Protein AF-A0A1R3L1E0-F1 (afdb_monomer)

Foldseek 3Di:
DDDPPPPPDDPLVLLVVFPEDPVLSCCVRVPVPNLVCLQLVNVVVVVWAPGQAQLQQRPDGGGPCCLCPVRPRNVVVQVVVPQDDCPPVNVPDDPNVVLSCQRPPAAADPVRHGRSHVVSVSVVVSSVVRSVSTDTPPADPVRDDDADDAVDKDKDKDKDADPVGDIDMDIDIQHSVRD

Structure (mmCIF, N/CA/C/O backbone):
data_AF-A0A1R3L1E0-F1
#
_entry.id   AF-A0A1R3L1E0-F1
#
loop_
_atom_site.group_PDB
_atom_site.id
_atom_site.type_symbol
_atom_site.label_atom_id
_atom_site.label_alt_id
_atom_site.label_comp_id
_atom_site.label_asym_id
_atom_site.label_entity_id
_atom_site.label_seq_id
_atom_site.pdbx_PDB_ins_code
_atom_site.Cartn_x
_atom_site.Cartn_y
_atom_site.Cartn_z
_atom_site.occupancy
_atom_site.B_iso_or_equiv
_atom_site.auth_seq_id
_atom_site.auth_comp_id
_atom_site.auth_asym_id
_atom_site.auth_atom_id
_atom_site.pdbx_PDB_model_num
ATOM 1 N N . MET A 1 1 ? 26.750 -19.411 25.996 1.00 31.67 1 MET A N 1
ATOM 2 C CA . MET A 1 1 ? 26.753 -18.048 25.423 1.00 31.67 1 MET A CA 1
ATOM 3 C C . MET A 1 1 ? 25.938 -18.097 24.141 1.00 31.67 1 MET A C 1
ATOM 5 O O . MET A 1 1 ? 26.441 -18.574 23.137 1.00 31.67 1 MET A O 1
ATOM 9 N N . ASN A 1 2 ? 24.660 -17.717 24.205 1.00 28.75 2 ASN A N 1
ATOM 10 C CA . ASN A 1 2 ? 23.765 -17.733 23.046 1.00 28.75 2 ASN A CA 1
ATOM 11 C C . ASN A 1 2 ? 23.932 -16.411 22.291 1.00 28.75 2 ASN A C 1
ATOM 13 O O . ASN A 1 2 ? 23.577 -15.352 22.811 1.00 28.75 2 ASN A O 1
ATOM 17 N N . SER A 1 3 ? 24.513 -16.468 21.094 1.00 34.22 3 SER A N 1
ATOM 18 C CA . SER A 1 3 ? 24.556 -15.342 20.169 1.00 34.22 3 SER A CA 1
ATOM 19 C C . SER A 1 3 ? 23.132 -15.015 19.727 1.00 34.22 3 SER A C 1
ATOM 21 O O . SER A 1 3 ? 22.396 -15.853 19.208 1.00 34.22 3 SER A O 1
ATOM 23 N N . LYS A 1 4 ? 22.731 -13.770 19.983 1.00 38.75 4 LYS A N 1
ATOM 24 C CA . LYS A 1 4 ? 21.516 -13.168 19.445 1.00 38.75 4 LYS A CA 1
ATOM 25 C C . LYS A 1 4 ? 21.569 -13.313 17.922 1.00 38.75 4 LYS A C 1
ATOM 27 O O . LYS A 1 4 ? 22.450 -12.728 17.298 1.00 38.75 4 LYS A O 1
ATOM 32 N N . LEU A 1 5 ? 20.646 -14.081 17.339 1.00 36.56 5 LEU A N 1
ATOM 33 C CA . LEU A 1 5 ? 20.307 -13.953 15.925 1.00 36.56 5 LEU A CA 1
ATOM 34 C C . LEU A 1 5 ? 19.912 -12.490 15.702 1.00 36.56 5 LEU A C 1
ATOM 36 O O . LEU A 1 5 ? 18.841 -12.053 16.124 1.00 36.56 5 LEU A O 1
ATOM 40 N N . GLY A 1 6 ? 20.833 -11.720 15.125 1.00 34.22 6 GLY A N 1
ATOM 41 C CA . GLY A 1 6 ? 20.561 -10.386 14.627 1.00 34.22 6 GLY A CA 1
ATOM 42 C C . GLY A 1 6 ? 19.499 -10.518 13.552 1.00 34.22 6 GLY A C 1
ATOM 43 O O . GLY A 1 6 ? 19.750 -11.062 12.482 1.00 34.22 6 GLY A O 1
ATOM 44 N N . ASN A 1 7 ? 18.290 -10.076 13.870 1.00 42.69 7 ASN A N 1
ATOM 45 C CA . ASN A 1 7 ? 17.223 -9.913 12.902 1.00 42.69 7 ASN A CA 1
ATOM 46 C C . ASN A 1 7 ? 17.584 -8.684 12.051 1.00 42.69 7 ASN A C 1
ATOM 48 O O . ASN A 1 7 ? 17.094 -7.582 12.295 1.00 42.69 7 ASN A O 1
ATOM 52 N N . GLU A 1 8 ? 18.545 -8.838 11.137 1.00 52.00 8 GLU A N 1
ATOM 53 C CA . GLU A 1 8 ? 18.873 -7.805 10.161 1.00 52.00 8 GLU A CA 1
ATOM 54 C C . GLU A 1 8 ? 17.674 -7.681 9.222 1.00 52.00 8 GLU A C 1
ATOM 56 O O . GLU A 1 8 ? 17.423 -8.535 8.373 1.00 52.00 8 GLU A O 1
ATOM 61 N N . GLY A 1 9 ? 16.864 -6.646 9.448 1.00 58.25 9 GLY A N 1
ATOM 62 C CA . GLY A 1 9 ? 15.729 -6.332 8.591 1.00 58.25 9 GLY A CA 1
ATOM 63 C C . GLY A 1 9 ? 16.158 -6.142 7.129 1.00 58.25 9 GLY A C 1
ATOM 64 O O . GLY A 1 9 ? 17.341 -5.949 6.838 1.00 58.25 9 GLY A O 1
ATOM 65 N N . PRO A 1 10 ? 15.204 -6.177 6.182 1.00 64.81 10 PRO A N 1
ATOM 66 C CA . PRO A 1 10 ? 15.517 -6.053 4.763 1.00 64.81 10 PRO A CA 1
ATOM 67 C C . PRO A 1 10 ? 16.325 -4.776 4.484 1.00 64.81 10 PRO A C 1
ATOM 69 O O . PRO A 1 10 ? 15.978 -3.697 4.961 1.00 64.81 10 PRO A O 1
ATOM 72 N N . ASN A 1 11 ? 17.401 -4.878 3.696 1.00 74.06 11 ASN A N 1
ATOM 73 C CA . ASN A 1 11 ? 18.184 -3.711 3.290 1.00 74.06 11 ASN A CA 1
ATOM 74 C C . ASN A 1 11 ? 17.344 -2.836 2.344 1.00 74.06 11 ASN A C 1
ATOM 76 O O . ASN A 1 11 ? 17.078 -3.217 1.206 1.00 74.06 11 ASN A O 1
ATOM 80 N N . LEU A 1 12 ? 16.929 -1.659 2.818 1.00 76.56 12 LEU A N 1
ATOM 81 C CA . LEU A 1 12 ? 16.080 -0.718 2.075 1.00 76.56 12 LEU A CA 1
ATOM 82 C C . LEU A 1 12 ? 16.862 0.458 1.457 1.00 76.56 12 LEU A C 1
ATOM 84 O O . LEU A 1 12 ? 16.267 1.347 0.848 1.00 76.56 12 LEU A O 1
ATOM 88 N N . VAL A 1 13 ? 18.198 0.482 1.568 1.00 81.56 13 VAL A N 1
ATOM 89 C CA . VAL A 1 13 ? 19.046 1.59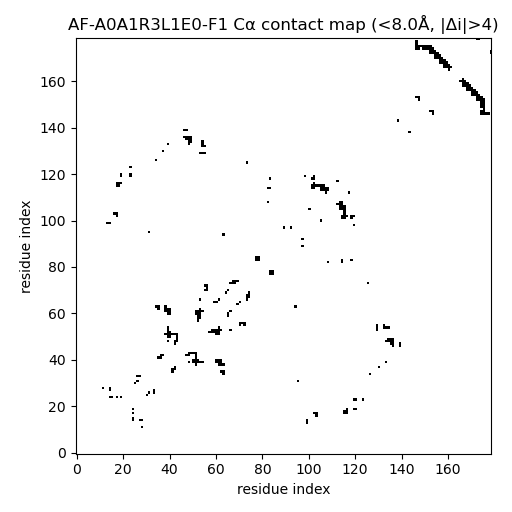5 1.082 1.00 81.56 13 VAL A CA 1
ATOM 90 C C . VAL A 1 13 ? 18.873 1.814 -0.425 1.00 81.56 13 VAL A C 1
ATOM 92 O O . VAL A 1 13 ? 18.911 2.944 -0.913 1.00 81.56 13 VAL A O 1
ATOM 95 N N . TRP A 1 14 ? 18.618 0.743 -1.175 1.00 80.69 14 TRP A N 1
ATOM 96 C CA . TRP A 1 14 ? 18.432 0.792 -2.623 1.00 80.69 14 TRP A CA 1
ATOM 97 C C . TRP A 1 14 ? 17.219 1.624 -3.068 1.00 80.69 14 TRP A C 1
ATOM 99 O O . TRP A 1 14 ? 17.235 2.151 -4.181 1.00 80.69 14 TRP A O 1
ATOM 109 N N . ILE A 1 15 ? 16.205 1.810 -2.215 1.00 80.38 15 ILE A N 1
ATOM 110 C CA . ILE A 1 15 ? 15.004 2.602 -2.531 1.00 80.38 15 ILE A CA 1
ATOM 111 C C . ILE A 1 15 ? 15.381 4.046 -2.863 1.00 80.38 15 ILE A C 1
ATOM 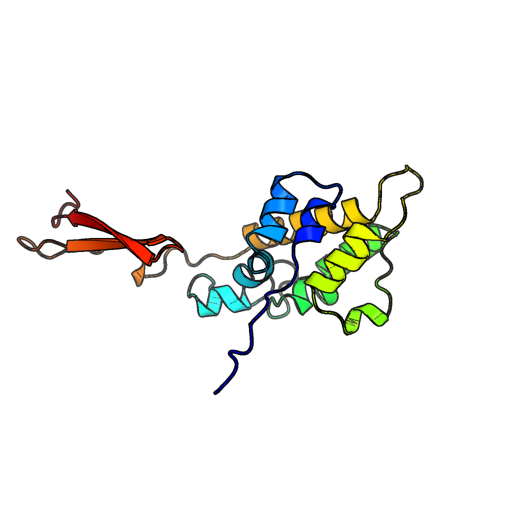113 O O . ILE A 1 15 ? 14.818 4.664 -3.768 1.00 80.38 15 ILE A O 1
ATOM 117 N N . TRP A 1 16 ? 16.397 4.574 -2.184 1.00 82.62 16 TRP A N 1
ATOM 118 C CA . TRP A 1 16 ? 16.899 5.929 -2.398 1.00 82.62 16 TRP A CA 1
ATOM 119 C C . TRP A 1 16 ? 17.575 6.117 -3.759 1.00 82.62 16 TRP A C 1
ATOM 121 O O . TRP A 1 16 ? 17.703 7.245 -4.231 1.00 82.62 16 TRP A O 1
ATOM 131 N N . ARG A 1 17 ? 17.942 5.018 -4.430 1.00 82.88 17 ARG A N 1
ATOM 132 C CA . ARG A 1 17 ? 18.517 5.018 -5.782 1.00 82.88 17 ARG A CA 1
ATOM 133 C C . ARG A 1 17 ? 17.445 5.036 -6.878 1.00 82.88 17 ARG A C 1
ATOM 135 O O . ARG A 1 17 ? 17.779 5.271 -8.038 1.00 82.88 17 ARG A O 1
ATOM 142 N N . LEU A 1 18 ? 16.168 4.821 -6.541 1.00 78.69 18 LEU A N 1
ATOM 143 C CA . LEU A 1 18 ? 15.068 4.850 -7.508 1.00 78.69 18 LEU A CA 1
ATOM 144 C C . LEU A 1 18 ? 14.877 6.253 -8.086 1.00 78.69 18 LEU A C 1
ATOM 146 O O . LEU A 1 18 ? 14.803 7.240 -7.351 1.00 78.69 18 LEU A O 1
ATOM 150 N N . ARG A 1 19 ? 14.711 6.356 -9.407 1.00 79.12 19 ARG A N 1
ATOM 151 C CA . ARG A 1 19 ? 14.425 7.617 -10.117 1.00 79.12 19 ARG A CA 1
ATOM 152 C C . ARG A 1 19 ? 12.943 8.015 -10.013 1.00 79.12 19 ARG A C 1
ATOM 154 O O . ARG A 1 19 ? 12.263 8.172 -11.016 1.00 79.12 19 ARG A O 1
ATOM 161 N N . CYS A 1 20 ? 12.419 8.159 -8.801 1.00 79.38 20 CYS A N 1
ATOM 162 C CA . CYS A 1 20 ? 11.026 8.534 -8.554 1.00 79.38 20 CYS A CA 1
ATOM 163 C C . CYS A 1 20 ? 10.918 9.713 -7.567 1.00 79.38 20 CYS A C 1
ATOM 165 O O . CYS A 1 20 ? 11.889 10.021 -6.867 1.00 79.38 20 CYS A O 1
ATOM 167 N N . PRO A 1 21 ? 9.757 10.394 -7.497 1.00 83.44 21 PRO A N 1
ATOM 168 C CA . PRO A 1 21 ? 9.544 11.484 -6.552 1.00 83.44 21 PRO A CA 1
ATOM 169 C C . PRO A 1 21 ? 9.785 11.056 -5.100 1.00 83.44 21 PRO A C 1
ATOM 171 O O . PRO A 1 21 ? 9.464 9.933 -4.708 1.00 83.44 21 PRO A O 1
ATOM 174 N N . MET A 1 22 ? 10.255 11.993 -4.274 1.00 80.56 22 MET A N 1
ATOM 175 C CA . MET A 1 22 ? 10.572 11.760 -2.859 1.00 80.56 22 MET A CA 1
ATOM 176 C C . MET A 1 22 ? 9.442 11.090 -2.069 1.00 80.56 22 MET A C 1
ATOM 178 O O . MET A 1 22 ? 9.697 10.160 -1.311 1.00 80.56 22 MET A O 1
ATOM 182 N N . ARG A 1 23 ? 8.186 11.483 -2.312 1.00 75.31 23 ARG A N 1
ATOM 183 C CA . ARG A 1 23 ? 7.000 10.865 -1.694 1.00 75.31 23 ARG A CA 1
ATOM 184 C C . ARG A 1 23 ? 6.896 9.355 -1.939 1.00 75.31 23 ARG A C 1
ATOM 186 O O . ARG A 1 23 ? 6.432 8.631 -1.069 1.00 75.31 23 ARG A O 1
ATOM 193 N N . VAL A 1 24 ? 7.333 8.878 -3.106 1.00 76.50 24 VAL A N 1
ATOM 194 C CA . VAL A 1 24 ? 7.272 7.455 -3.456 1.00 76.50 24 VAL A CA 1
ATOM 195 C C . VAL A 1 24 ? 8.396 6.690 -2.765 1.00 76.50 24 VAL A C 1
ATOM 197 O O . VAL A 1 24 ? 8.155 5.618 -2.222 1.00 76.50 24 VAL A O 1
ATOM 200 N N . ARG A 1 25 ? 9.599 7.278 -2.694 1.00 78.44 25 ARG A N 1
ATOM 201 C CA . ARG A 1 25 ? 10.716 6.726 -1.912 1.00 78.44 25 ARG A CA 1
ATOM 202 C C . ARG A 1 25 ? 10.355 6.608 -0.434 1.00 78.44 25 ARG A C 1
ATOM 204 O O . ARG A 1 25 ? 10.559 5.554 0.142 1.00 78.44 25 ARG A O 1
ATOM 211 N N . PHE A 1 26 ? 9.762 7.645 0.160 1.00 72.75 26 PHE A N 1
ATOM 212 C CA . PHE A 1 26 ? 9.316 7.610 1.556 1.00 72.75 26 PHE A CA 1
ATOM 213 C C . PHE A 1 26 ? 8.303 6.497 1.821 1.00 72.75 26 PHE A C 1
ATOM 215 O O . PHE A 1 26 ? 8.465 5.765 2.789 1.00 72.75 26 PHE A O 1
ATOM 222 N N . ILE A 1 27 ? 7.314 6.334 0.940 1.00 68.06 27 ILE A N 1
ATOM 223 C CA . ILE A 1 27 ? 6.320 5.258 1.040 1.00 68.06 27 ILE A CA 1
ATOM 224 C C . ILE A 1 27 ? 6.972 3.875 0.941 1.00 68.06 27 ILE A C 1
ATOM 226 O O . ILE A 1 27 ? 6.584 2.964 1.653 1.00 68.06 27 ILE A O 1
ATOM 230 N N . LEU A 1 28 ? 7.967 3.691 0.077 1.00 71.12 28 LEU A N 1
ATOM 231 C CA . LEU A 1 28 ? 8.661 2.408 -0.013 1.00 71.12 28 LEU A CA 1
ATOM 232 C C . LEU A 1 28 ? 9.600 2.177 1.197 1.00 71.12 28 LEU A C 1
ATOM 234 O O . LEU A 1 28 ? 9.742 1.040 1.640 1.00 71.12 28 LEU A O 1
ATOM 238 N N . SER A 1 29 ? 10.234 3.237 1.725 1.00 66.31 29 SER A N 1
ATOM 239 C CA . SER A 1 29 ? 11.282 3.184 2.764 1.00 66.31 29 SER A CA 1
ATOM 240 C C . SER A 1 29 ? 10.767 3.129 4.202 1.00 66.31 29 SER A C 1
ATOM 242 O O . SER A 1 29 ? 11.219 2.289 4.972 1.00 66.31 29 SER A O 1
ATOM 244 N N . LEU A 1 30 ? 9.865 4.037 4.595 1.00 52.69 30 LEU A N 1
ATOM 245 C CA . LEU A 1 30 ? 9.287 4.053 5.951 1.00 52.69 30 LEU A CA 1
ATOM 246 C C . LEU A 1 30 ? 8.331 2.881 6.166 1.00 52.69 30 LEU A C 1
ATOM 248 O O . LEU A 1 30 ? 7.989 2.533 7.288 1.00 52.69 30 LEU A O 1
ATOM 252 N N . ASP A 1 31 ? 7.874 2.315 5.057 1.00 50.94 31 ASP A N 1
ATOM 253 C CA . ASP A 1 31 ? 6.594 1.661 4.995 1.00 50.94 31 ASP A CA 1
ATOM 254 C C . ASP A 1 31 ? 6.703 0.532 3.953 1.00 50.94 31 ASP A C 1
ATOM 256 O O . ASP A 1 31 ? 5.883 0.333 3.062 1.00 50.94 31 ASP A O 1
ATOM 260 N N . SER A 1 32 ? 7.742 -0.295 4.106 1.00 54.47 32 SER A N 1
ATOM 261 C CA . SER A 1 32 ? 7.772 -1.644 3.517 1.00 54.47 32 SER A CA 1
ATOM 262 C C . SER A 1 32 ? 6.551 -2.488 3.954 1.00 54.47 32 SER A C 1
ATOM 264 O O . SER A 1 32 ? 6.220 -3.496 3.324 1.00 54.47 32 SER A O 1
ATOM 266 N N . GLY A 1 33 ? 5.824 -2.015 4.978 1.00 52.38 33 GLY A N 1
ATOM 267 C CA . GLY A 1 33 ? 4.462 -2.386 5.347 1.00 52.38 33 GLY A CA 1
ATOM 268 C C . GLY A 1 33 ? 3.325 -1.651 4.610 1.00 52.38 33 GLY A C 1
ATOM 269 O O . GLY A 1 33 ? 2.248 -2.224 4.558 1.00 52.38 33 GLY A O 1
ATOM 270 N N . PHE A 1 34 ? 3.502 -0.488 3.971 1.00 49.12 34 PHE A N 1
ATOM 271 C CA . PHE A 1 34 ? 2.449 0.411 3.440 1.00 49.12 34 PHE A CA 1
ATOM 272 C C . PHE A 1 34 ? 1.465 -0.274 2.525 1.00 49.12 34 PHE A C 1
ATOM 274 O O . PHE A 1 34 ? 0.250 -0.110 2.653 1.00 49.12 34 PHE A O 1
ATOM 281 N N . ILE A 1 35 ? 1.997 -1.030 1.562 1.00 54.44 35 ILE A N 1
ATOM 282 C CA . ILE A 1 35 ? 1.133 -1.744 0.642 1.00 54.44 35 ILE A CA 1
ATOM 283 C C . ILE A 1 35 ? 0.364 -2.798 1.426 1.00 54.44 35 ILE A C 1
ATOM 285 O O . ILE A 1 35 ? -0.830 -2.953 1.219 1.00 54.44 35 ILE A O 1
ATOM 289 N N . GLN A 1 36 ? 1.024 -3.477 2.361 1.00 53.69 36 GLN A N 1
ATOM 290 C CA . GLN A 1 36 ? 0.411 -4.556 3.105 1.00 53.69 36 GLN A CA 1
ATOM 291 C C . GLN A 1 36 ? -0.596 -4.078 4.164 1.00 53.69 36 GLN A C 1
ATOM 293 O O . GLN A 1 36 ? -1.613 -4.730 4.362 1.00 53.69 36 GLN A O 1
ATOM 298 N N . GLU A 1 37 ? -0.336 -2.971 4.857 1.00 56.72 37 GLU A N 1
ATOM 299 C CA . GLU A 1 37 ? -1.161 -2.429 5.943 1.00 56.72 37 GLU A CA 1
ATOM 300 C C . GLU A 1 37 ? -2.462 -1.808 5.460 1.00 56.72 37 GLU A C 1
ATOM 302 O O . GLU A 1 37 ? -3.424 -1.702 6.223 1.00 56.72 37 GLU A O 1
ATOM 307 N N . LYS A 1 38 ? -2.492 -1.429 4.185 1.00 62.41 38 LYS A N 1
ATOM 308 C CA . LYS A 1 38 ? -3.676 -0.907 3.525 1.00 62.41 38 LYS A CA 1
ATOM 309 C C . LYS A 1 38 ? -4.456 -1.984 2.784 1.00 62.41 38 LYS A C 1
ATOM 311 O O . LYS A 1 38 ? -5.473 -1.639 2.221 1.00 62.41 38 LYS A O 1
ATOM 316 N N . LEU A 1 39 ? -4.059 -3.249 2.760 1.00 70.06 39 LEU A N 1
ATOM 317 C CA . LEU A 1 39 ? -4.884 -4.274 2.113 1.00 70.06 39 LEU A CA 1
ATOM 318 C C . LEU A 1 39 ? -6.191 -4.484 2.870 1.00 70.06 39 LEU A C 1
ATOM 320 O O . LEU A 1 39 ? -6.162 -4.553 4.101 1.00 70.06 39 LEU A O 1
ATOM 324 N N . ASN A 1 40 ? -7.302 -4.680 2.155 1.00 71.44 40 ASN A N 1
ATOM 325 C CA . ASN A 1 40 ? -8.579 -5.015 2.792 1.00 71.44 40 ASN A CA 1
ATOM 326 C C . ASN A 1 40 ? -8.466 -6.237 3.726 1.00 71.44 40 ASN A C 1
ATOM 328 O O . ASN A 1 40 ? -8.953 -6.206 4.854 1.00 71.44 40 ASN A O 1
ATOM 332 N N . THR A 1 41 ? -7.679 -7.252 3.355 1.00 67.56 41 THR A N 1
ATOM 333 C CA . THR A 1 41 ? -7.400 -8.414 4.225 1.00 67.56 41 THR A CA 1
ATOM 334 C C . THR A 1 41 ? -6.729 -8.069 5.560 1.00 67.56 41 THR A C 1
ATOM 336 O O . THR A 1 41 ? -6.942 -8.769 6.552 1.00 67.56 41 THR A O 1
ATOM 339 N N . LYS A 1 42 ? -5.922 -7.000 5.635 1.00 72.75 42 LYS A N 1
ATOM 340 C CA . LYS A 1 42 ? -5.310 -6.539 6.896 1.00 72.75 42 LYS A CA 1
ATOM 341 C C . LYS A 1 42 ? -6.172 -5.517 7.624 1.00 72.75 42 LYS A C 1
ATOM 343 O O . LYS A 1 42 ? -6.173 -5.499 8.851 1.00 72.75 42 LYS A O 1
ATOM 348 N N . THR A 1 43 ? -6.908 -4.678 6.906 1.00 70.81 43 THR A N 1
ATOM 349 C CA . THR A 1 43 ? -7.783 -3.675 7.519 1.00 70.81 43 THR A CA 1
ATOM 350 C C . THR A 1 43 ? -9.028 -4.302 8.137 1.00 70.81 43 THR A C 1
ATOM 352 O O . THR A 1 43 ? -9.453 -3.816 9.180 1.00 70.81 43 THR A O 1
ATOM 355 N N . VAL A 1 44 ? -9.551 -5.414 7.603 1.00 75.88 44 VAL A N 1
ATOM 356 C CA . VAL A 1 44 ? -10.587 -6.226 8.276 1.00 75.88 44 VAL A CA 1
ATOM 357 C C . VAL A 1 44 ? -10.087 -6.733 9.626 1.00 75.88 44 VAL A C 1
ATOM 359 O O . VAL A 1 44 ? -10.771 -6.574 10.631 1.00 75.88 44 VAL A O 1
ATOM 362 N N . ARG A 1 45 ? -8.851 -7.249 9.694 1.00 74.81 45 ARG A N 1
ATOM 363 C CA . ARG A 1 45 ? -8.244 -7.686 10.969 1.00 74.81 45 ARG A CA 1
ATOM 364 C C . ARG A 1 45 ? -8.097 -6.547 11.980 1.00 74.81 45 ARG A C 1
ATOM 366 O O . ARG A 1 45 ? -8.112 -6.797 13.176 1.00 74.81 45 ARG A O 1
ATOM 373 N N . LYS A 1 46 ? -7.944 -5.310 11.496 1.00 70.94 46 LYS A N 1
ATOM 374 C CA . LYS A 1 46 ? -7.881 -4.085 12.310 1.00 70.94 46 LYS A CA 1
ATOM 375 C C . LYS A 1 46 ? -9.266 -3.452 12.559 1.00 70.94 46 LYS A C 1
ATOM 377 O O . LYS A 1 46 ? -9.331 -2.398 13.181 1.00 70.94 46 LYS A O 1
ATOM 382 N N . GLY A 1 47 ? -10.356 -4.037 12.051 1.00 67.81 47 GLY A N 1
ATOM 383 C CA . GLY A 1 47 ? -11.719 -3.502 12.172 1.00 67.81 47 GLY A CA 1
ATOM 384 C C . GLY A 1 47 ? -11.986 -2.202 11.396 1.00 67.81 47 GLY A C 1
ATOM 385 O O . GLY A 1 47 ? -12.902 -1.462 11.737 1.00 67.81 47 GLY A O 1
ATOM 386 N N . ILE A 1 48 ? -11.183 -1.897 10.370 1.00 71.12 48 ILE A N 1
ATOM 387 C CA . ILE A 1 48 ? -11.273 -0.667 9.557 1.00 71.12 48 ILE A CA 1
ATOM 388 C C . ILE A 1 48 ? -12.146 -0.864 8.297 1.00 71.12 48 ILE A C 1
ATOM 390 O O . ILE A 1 48 ? -12.798 0.078 7.842 1.00 71.12 48 ILE A O 1
ATOM 394 N N . SER A 1 49 ? -12.140 -2.066 7.709 1.00 74.62 49 SER A N 1
ATOM 395 C CA . SER A 1 49 ? -12.913 -2.427 6.504 1.00 74.62 49 SER A CA 1
ATOM 396 C C . SER A 1 49 ? -14.030 -3.412 6.850 1.00 74.62 49 SER A C 1
ATOM 398 O O . SER A 1 49 ? -13.884 -4.192 7.790 1.00 74.62 49 SER A O 1
ATOM 400 N N . THR A 1 50 ? -15.124 -3.386 6.085 1.00 74.38 50 THR A N 1
ATOM 401 C CA . THR A 1 50 ? -16.278 -4.293 6.245 1.00 74.38 50 THR A CA 1
ATOM 402 C C . THR A 1 50 ? -16.041 -5.679 5.665 1.00 74.38 50 THR A C 1
ATOM 404 O O . THR A 1 50 ? -16.585 -6.661 6.158 1.00 74.38 50 THR A O 1
ATOM 407 N N . ASP A 1 51 ? -15.247 -5.749 4.605 1.00 82.62 51 ASP A N 1
ATOM 408 C CA . ASP A 1 51 ? -14.930 -6.971 3.884 1.00 82.62 51 ASP A CA 1
ATOM 409 C C . ASP A 1 51 ? -13.482 -6.926 3.402 1.00 82.62 51 ASP A C 1
ATOM 411 O O . ASP A 1 51 ? -12.829 -5.871 3.396 1.00 82.62 51 ASP A O 1
ATOM 415 N N . ASP A 1 52 ? -12.959 -8.100 3.065 1.00 86.50 52 ASP A N 1
ATOM 416 C CA . ASP A 1 52 ? -11.603 -8.260 2.573 1.00 86.50 52 ASP A CA 1
ATOM 417 C C . ASP A 1 52 ? -11.529 -8.215 1.043 1.00 86.50 52 ASP A C 1
ATOM 419 O O . ASP A 1 52 ? -10.434 -8.343 0.505 1.00 86.50 52 ASP A O 1
ATOM 423 N N . ILE A 1 53 ? -12.643 -7.992 0.337 1.00 88.44 53 ILE A N 1
ATOM 424 C CA . ILE A 1 53 ? -12.728 -8.078 -1.122 1.00 88.44 53 ILE A CA 1
ATOM 425 C C . ILE A 1 53 ? -11.921 -6.946 -1.762 1.00 88.44 53 ILE A C 1
ATOM 427 O O . ILE A 1 53 ? -11.919 -5.805 -1.303 1.00 88.44 53 ILE A O 1
ATOM 431 N N . CYS A 1 54 ? -11.219 -7.250 -2.852 1.00 87.12 54 CYS A N 1
ATOM 432 C CA . CYS A 1 54 ? -10.456 -6.277 -3.620 1.00 87.12 54 CYS A CA 1
ATOM 433 C C . CYS A 1 54 ? -11.334 -5.130 -4.107 1.00 87.12 54 CYS A C 1
ATOM 435 O O . CYS A 1 54 ? -12.268 -5.320 -4.883 1.00 87.12 54 CYS A O 1
ATOM 437 N N . SER A 1 55 ? -10.949 -3.918 -3.719 1.00 83.25 55 SER A N 1
ATOM 438 C CA . SER A 1 55 ? -11.634 -2.678 -4.086 1.00 83.25 55 SER A CA 1
ATOM 439 C C . SER A 1 55 ? -11.564 -2.352 -5.584 1.00 83.25 55 SER A C 1
ATOM 441 O O . SER A 1 55 ? -12.368 -1.568 -6.082 1.00 83.25 55 SER A O 1
ATOM 443 N N . LEU A 1 56 ? -10.612 -2.952 -6.309 1.00 84.81 56 LEU A N 1
ATOM 444 C CA . LEU A 1 56 ? -10.405 -2.724 -7.741 1.00 84.81 56 LEU A CA 1
ATOM 445 C C . LEU A 1 56 ? -11.152 -3.731 -8.621 1.00 84.81 56 LEU A C 1
ATOM 447 O O . LEU A 1 56 ? -11.752 -3.334 -9.615 1.00 84.81 56 LEU A O 1
ATOM 451 N N . CYS A 1 57 ? -11.090 -5.029 -8.298 1.00 87.81 57 CYS A N 1
ATOM 452 C CA . CYS A 1 57 ? -11.725 -6.063 -9.123 1.00 87.81 57 CYS A CA 1
ATOM 453 C C . CYS A 1 57 ? -13.076 -6.546 -8.587 1.00 87.81 57 CYS A C 1
ATOM 455 O O . CYS A 1 57 ? -13.859 -7.075 -9.366 1.00 87.81 57 CYS A O 1
ATOM 457 N N . GLY A 1 58 ? -13.339 -6.402 -7.285 1.00 86.44 58 GLY A N 1
ATOM 458 C CA . GLY A 1 58 ? -14.592 -6.810 -6.648 1.00 86.44 58 GLY A CA 1
ATOM 459 C C . GLY A 1 58 ? -14.817 -8.319 -6.496 1.00 86.44 58 GLY A C 1
ATOM 460 O O . GLY A 1 58 ? -15.899 -8.702 -6.073 1.00 86.44 58 GLY A O 1
ATOM 461 N N . ASN A 1 59 ? -13.844 -9.177 -6.833 1.00 86.25 59 ASN A N 1
ATOM 462 C CA . ASN A 1 59 ? -14.086 -10.625 -6.972 1.00 86.25 59 ASN A CA 1
ATOM 463 C C . ASN A 1 59 ? -13.407 -11.509 -5.915 1.00 86.25 59 ASN A C 1
ATOM 465 O O . ASN A 1 59 ? -13.898 -12.591 -5.617 1.00 86.25 59 ASN A O 1
ATOM 469 N N . VAL A 1 60 ? -12.243 -11.106 -5.401 1.00 88.50 60 VAL A N 1
ATOM 470 C CA . VAL A 1 60 ? -11.390 -11.944 -4.535 1.00 88.50 60 VAL A CA 1
ATOM 471 C C . VAL A 1 60 ? -10.827 -11.091 -3.404 1.00 88.50 60 VAL A C 1
ATOM 473 O O . VAL A 1 60 ? -10.687 -9.880 -3.569 1.00 88.50 60 VAL A O 1
ATOM 476 N N . ALA A 1 61 ? -10.471 -11.714 -2.282 1.00 86.25 61 ALA A N 1
ATOM 477 C CA . ALA A 1 61 ? -9.796 -11.059 -1.169 1.00 86.25 61 ALA A CA 1
ATOM 478 C C . ALA A 1 61 ? -8.531 -10.283 -1.610 1.00 86.25 61 ALA A C 1
ATOM 480 O O . ALA A 1 61 ? -7.653 -10.797 -2.311 1.00 86.25 61 ALA A O 1
ATOM 481 N N . GLU A 1 62 ? -8.425 -9.027 -1.180 1.00 83.44 62 GLU A N 1
ATOM 482 C CA . GLU A 1 62 ? -7.335 -8.103 -1.467 1.00 83.44 62 GLU A CA 1
ATOM 483 C C . GLU A 1 62 ? -6.088 -8.488 -0.672 1.00 83.44 62 GLU A C 1
ATOM 485 O O . GLU A 1 62 ? -5.897 -8.084 0.475 1.00 83.44 62 GLU A O 1
ATOM 490 N N . THR A 1 63 ? -5.215 -9.279 -1.281 1.00 81.12 63 THR A N 1
ATOM 491 C CA . THR A 1 63 ? -3.861 -9.543 -0.781 1.00 81.12 63 THR A CA 1
ATOM 492 C C . THR A 1 63 ? -2.831 -8.785 -1.616 1.00 81.12 63 THR A C 1
ATOM 494 O O . THR A 1 63 ? -3.139 -8.317 -2.709 1.00 81.12 63 THR A O 1
ATOM 497 N N . THR A 1 64 ? -1.585 -8.676 -1.141 1.00 74.81 64 THR A N 1
ATOM 498 C CA . THR A 1 64 ? -0.475 -8.114 -1.932 1.00 74.81 64 THR A CA 1
ATOM 499 C C . THR A 1 64 ? -0.327 -8.867 -3.253 1.00 74.81 64 THR A C 1
ATOM 501 O O . THR A 1 64 ? -0.170 -8.264 -4.311 1.00 74.81 64 THR A O 1
ATOM 504 N N . ASP A 1 65 ? -0.408 -10.197 -3.175 1.00 77.06 65 ASP A N 1
ATOM 505 C CA . ASP A 1 65 ? -0.314 -11.092 -4.322 1.00 77.06 65 ASP A CA 1
ATOM 506 C C . ASP A 1 65 ? -1.470 -10.855 -5.292 1.00 77.06 65 ASP A C 1
ATOM 508 O O . ASP A 1 65 ? -1.250 -10.578 -6.471 1.00 77.06 65 ASP A O 1
ATOM 512 N N . HIS A 1 66 ? -2.701 -10.826 -4.772 1.00 82.31 66 HIS A N 1
ATOM 513 C CA . HIS A 1 66 ? -3.861 -10.556 -5.597 1.00 82.31 66 HIS A CA 1
ATOM 514 C C . HIS A 1 66 ? -3.761 -9.188 -6.264 1.00 82.31 66 HIS A C 1
ATOM 516 O O . HIS A 1 66 ? -3.867 -9.105 -7.484 1.00 82.31 66 HIS A O 1
ATOM 522 N N . LEU A 1 67 ? -3.507 -8.131 -5.491 1.00 78.56 67 LEU A N 1
ATOM 523 C CA . LEU A 1 67 ? -3.454 -6.763 -5.986 1.00 78.56 67 LEU A CA 1
ATOM 524 C C . LEU A 1 67 ? -2.440 -6.631 -7.125 1.00 78.56 67 LEU A C 1
ATOM 526 O O . LEU A 1 67 ? -2.809 -6.131 -8.176 1.00 78.56 67 LEU A O 1
ATOM 530 N N . PHE A 1 68 ? -1.209 -7.124 -6.965 1.00 75.19 68 PHE A N 1
ATOM 531 C CA . PHE A 1 68 ? -0.147 -6.910 -7.955 1.00 75.19 68 PHE A CA 1
ATOM 532 C C . PHE A 1 68 ? -0.046 -7.962 -9.061 1.00 75.19 68 PHE A C 1
ATOM 534 O O . PHE A 1 68 ? 0.535 -7.659 -10.109 1.00 75.19 68 PHE A O 1
ATOM 541 N N . ARG A 1 69 ? -0.556 -9.183 -8.843 1.00 75.94 69 ARG A N 1
ATOM 542 C CA . ARG A 1 69 ? -0.335 -10.325 -9.749 1.00 75.94 69 ARG A CA 1
ATOM 543 C C . ARG A 1 69 ? -1.581 -10.816 -10.454 1.00 75.94 69 ARG A C 1
ATOM 545 O O . ARG A 1 69 ? -1.530 -11.032 -11.661 1.00 75.94 69 ARG A O 1
ATOM 552 N N . SER A 1 70 ? -2.669 -11.024 -9.718 1.00 79.19 70 SER A N 1
ATOM 553 C CA . SER A 1 70 ? -3.849 -11.719 -10.252 1.00 79.19 70 SER A CA 1
ATOM 554 C C . SER A 1 70 ? -5.077 -10.829 -10.418 1.00 79.19 70 SER A C 1
ATOM 556 O O . SER A 1 70 ? -6.048 -11.241 -11.046 1.00 79.19 70 SER A O 1
ATOM 558 N N . CYS A 1 71 ? -5.071 -9.620 -9.858 1.00 86.50 71 CYS A N 1
ATOM 559 C CA . CYS A 1 71 ? -6.166 -8.673 -9.987 1.00 86.50 71 CYS A CA 1
ATOM 560 C C . CYS A 1 71 ? -6.327 -8.308 -11.463 1.00 86.50 71 CYS A C 1
ATOM 562 O O . CYS A 1 71 ? -5.413 -7.764 -12.087 1.00 86.50 71 CYS A O 1
ATOM 564 N N . SER A 1 72 ? -7.499 -8.605 -12.023 1.00 87.88 72 SER A N 1
ATOM 565 C CA . SER A 1 72 ? -7.800 -8.399 -13.444 1.00 87.88 72 SER A CA 1
ATOM 566 C C . SER A 1 72 ? -7.569 -6.951 -13.882 1.00 87.88 72 SER A C 1
ATOM 568 O O . SER A 1 72 ? -7.023 -6.710 -14.959 1.00 87.88 72 SER A O 1
ATOM 570 N N . PHE A 1 73 ? -7.903 -5.989 -13.017 1.00 86.56 73 PHE A N 1
ATOM 571 C CA . PHE A 1 73 ? -7.642 -4.569 -13.236 1.00 86.56 73 PHE A CA 1
ATOM 572 C C . PHE A 1 73 ? -6.142 -4.275 -13.342 1.00 86.56 73 PHE A C 1
ATOM 574 O O . PHE A 1 73 ? -5.680 -3.624 -14.277 1.00 86.56 73 PHE A O 1
ATOM 581 N N . TYR A 1 74 ? -5.359 -4.813 -12.413 1.00 81.81 74 TYR A N 1
ATOM 582 C CA . TYR A 1 74 ? -3.924 -4.581 -12.335 1.00 81.81 74 TYR A CA 1
ATOM 583 C C . TYR A 1 74 ? -3.171 -5.234 -13.506 1.00 81.81 74 TYR A C 1
ATOM 585 O O . TYR A 1 74 ? -2.326 -4.607 -14.147 1.00 81.81 74 TYR A O 1
ATOM 593 N N . VAL A 1 75 ? -3.544 -6.469 -13.858 1.00 80.88 75 VAL A N 1
ATOM 594 C CA . VAL A 1 75 ? -3.039 -7.183 -15.041 1.00 80.88 75 VAL A CA 1
ATOM 595 C C . VAL A 1 75 ? -3.355 -6.412 -16.324 1.00 80.88 75 VAL A C 1
ATOM 597 O O . VAL A 1 75 ? -2.506 -6.324 -17.212 1.00 80.88 75 VAL A O 1
ATOM 600 N N . MET A 1 76 ? -4.551 -5.825 -16.433 1.00 84.62 76 MET A N 1
ATOM 601 C CA . MET A 1 76 ? -4.920 -4.991 -17.578 1.00 84.62 76 MET A CA 1
ATOM 602 C C . MET A 1 76 ? -4.006 -3.766 -17.703 1.00 84.62 76 MET A C 1
ATOM 604 O O . MET A 1 76 ? -3.527 -3.485 -18.803 1.00 84.62 76 MET A O 1
ATOM 608 N N . VAL A 1 77 ? -3.728 -3.065 -16.597 1.00 83.44 77 VAL A N 1
ATOM 609 C CA . VAL A 1 77 ? -2.814 -1.910 -16.590 1.00 83.44 77 VAL A CA 1
ATOM 610 C C . VAL A 1 77 ? -1.416 -2.329 -17.036 1.00 83.44 77 VAL A C 1
ATOM 612 O O . VAL A 1 77 ? -0.855 -1.702 -17.934 1.00 83.44 77 VAL A O 1
ATOM 615 N N . TRP A 1 78 ? -0.882 -3.431 -16.500 1.00 77.88 78 TRP A N 1
ATOM 616 C CA . TRP A 1 78 ? 0.432 -3.934 -16.910 1.00 77.88 78 TRP A CA 1
ATOM 617 C C . TRP A 1 78 ? 0.515 -4.261 -18.399 1.00 77.88 78 TRP A C 1
ATOM 619 O O . TRP A 1 78 ? 1.484 -3.880 -19.056 1.00 77.88 78 TRP A O 1
ATOM 629 N N . ARG A 1 79 ? -0.519 -4.904 -18.955 1.00 77.75 79 ARG A N 1
ATOM 630 C CA . ARG A 1 79 ? -0.583 -5.217 -20.391 1.00 77.75 79 ARG A CA 1
ATOM 631 C C . ARG A 1 79 ? -0.586 -3.960 -21.259 1.00 77.75 79 ARG A C 1
ATOM 633 O O . ARG A 1 79 ? 0.069 -3.946 -22.295 1.00 77.75 79 ARG A O 1
ATOM 640 N N . ARG A 1 80 ? -1.295 -2.907 -20.842 1.00 78.00 80 ARG A N 1
ATOM 641 C CA . ARG A 1 80 ? -1.387 -1.644 -21.597 1.00 78.00 80 ARG A CA 1
ATOM 642 C C . ARG A 1 80 ? -0.106 -0.817 -21.558 1.00 78.00 80 ARG A C 1
ATOM 644 O O . ARG A 1 80 ? 0.158 -0.081 -22.497 1.00 78.00 80 ARG A O 1
ATOM 651 N N . VAL A 1 81 ? 0.699 -0.959 -20.508 1.00 73.44 81 VAL A N 1
ATOM 652 C CA . VAL A 1 81 ? 1.974 -0.234 -20.360 1.00 73.44 81 VAL A CA 1
ATOM 653 C C . VAL A 1 81 ? 3.090 -0.848 -21.228 1.00 73.44 81 VAL A C 1
ATOM 655 O O . VAL A 1 81 ? 4.177 -0.289 -21.324 1.00 73.44 81 VAL A O 1
ATOM 658 N N . GLY A 1 82 ? 2.816 -1.951 -21.938 1.00 58.38 82 GLY A N 1
ATOM 659 C CA . GLY A 1 82 ? 3.539 -2.394 -23.141 1.00 58.38 82 GLY A CA 1
ATOM 660 C C . GLY A 1 82 ? 4.952 -2.962 -22.943 1.00 58.38 82 GLY A C 1
ATOM 661 O O . GLY A 1 82 ? 5.345 -3.861 -23.680 1.00 58.38 82 GLY A O 1
ATOM 662 N N . GLY A 1 83 ? 5.707 -2.501 -21.941 1.00 55.03 83 GLY A N 1
ATOM 663 C CA . GLY A 1 83 ? 7.101 -2.899 -21.699 1.00 55.03 83 GLY A CA 1
ATOM 664 C C . GLY A 1 83 ? 7.306 -3.871 -20.538 1.00 55.03 83 GLY A C 1
ATOM 665 O O . GLY A 1 83 ? 8.318 -4.557 -20.483 1.00 55.03 83 GLY A O 1
ATOM 666 N N . LEU A 1 84 ? 6.351 -3.982 -19.614 1.00 58.22 84 LEU A N 1
ATOM 667 C CA . LEU A 1 84 ? 6.481 -4.815 -18.418 1.00 58.22 84 LEU A CA 1
ATOM 668 C C . LEU A 1 84 ? 5.860 -6.189 -18.669 1.00 58.22 84 LEU A C 1
ATOM 670 O O . LEU A 1 84 ? 4.807 -6.525 -18.129 1.00 58.22 84 LEU A O 1
ATOM 674 N N . ARG A 1 85 ? 6.500 -7.004 -19.514 1.00 55.97 85 ARG A N 1
ATOM 675 C CA . ARG A 1 85 ? 6.156 -8.429 -19.556 1.00 55.97 85 ARG A CA 1
ATOM 676 C C . ARG A 1 85 ? 6.478 -9.010 -18.180 1.00 55.97 85 ARG A C 1
ATOM 678 O O . ARG A 1 85 ? 7.642 -9.064 -17.780 1.00 55.97 85 ARG A O 1
ATOM 685 N N . LEU A 1 86 ? 5.439 -9.404 -17.445 1.00 58.31 86 LEU A N 1
ATOM 686 C CA . LEU A 1 86 ? 5.567 -10.158 -16.201 1.00 58.31 86 LEU A CA 1
ATOM 687 C C . LEU A 1 86 ? 6.258 -11.487 -16.563 1.00 58.31 86 LEU A C 1
ATOM 689 O O . LEU A 1 86 ? 5.628 -12.390 -17.107 1.00 58.31 86 LEU A O 1
ATOM 693 N N . ASN A 1 87 ? 7.580 -11.564 -16.390 1.00 56.47 87 ASN A N 1
ATOM 694 C CA . ASN A 1 87 ? 8.381 -12.756 -16.696 1.00 56.47 87 ASN A CA 1
ATOM 695 C C . ASN A 1 87 ? 7.909 -13.917 -15.805 1.00 56.47 87 ASN A C 1
ATOM 697 O O . ASN A 1 87 ? 7.620 -13.675 -14.651 1.00 56.47 87 ASN A O 1
ATOM 701 N N . ALA A 1 88 ? 7.871 -15.171 -16.262 1.00 53.72 88 ALA A N 1
ATOM 702 C CA . ALA A 1 88 ? 7.469 -16.329 -15.450 1.00 53.72 88 ALA A CA 1
ATOM 703 C C . ALA A 1 88 ? 8.211 -16.478 -14.093 1.00 53.72 88 ALA A C 1
ATOM 705 O O . ALA A 1 88 ? 7.649 -17.038 -13.151 1.00 53.72 88 ALA A O 1
ATOM 706 N N . GLN A 1 89 ? 9.427 -15.927 -13.939 1.00 51.41 89 GLN A N 1
ATOM 707 C CA . GLN A 1 89 ? 10.127 -15.844 -12.638 1.00 51.41 89 GLN A CA 1
ATOM 708 C C . GLN A 1 89 ? 9.365 -15.021 -11.569 1.00 51.41 89 GLN A C 1
ATOM 710 O O . GLN A 1 89 ? 9.584 -15.186 -10.371 1.00 51.41 89 GLN A O 1
ATOM 715 N N . PHE A 1 90 ? 8.422 -14.182 -12.004 1.00 54.19 90 PHE A N 1
ATOM 716 C CA . PHE A 1 90 ? 7.530 -13.310 -11.232 1.00 54.19 90 PHE A CA 1
ATOM 717 C C . PHE A 1 90 ? 6.712 -14.006 -10.145 1.00 54.19 90 PHE A C 1
ATOM 719 O O . PHE A 1 90 ? 6.414 -13.393 -9.122 1.00 54.19 90 PHE A O 1
ATOM 726 N N . ILE A 1 91 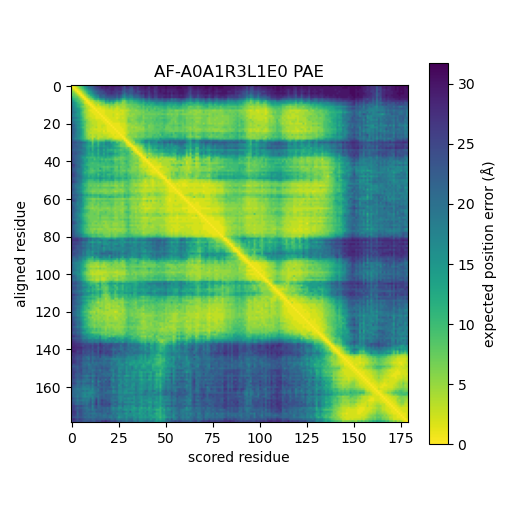? 6.352 -15.276 -10.344 1.00 52.47 91 ILE A N 1
ATOM 727 C CA . ILE A 1 91 ? 5.462 -16.007 -9.429 1.00 52.47 91 ILE A CA 1
ATOM 728 C C . ILE A 1 91 ? 6.144 -16.268 -8.069 1.00 52.47 91 ILE A C 1
ATOM 730 O O . ILE A 1 91 ? 5.465 -16.501 -7.074 1.00 52.47 91 ILE A O 1
ATOM 734 N N . ARG A 1 92 ? 7.483 -16.204 -7.995 1.00 54.84 92 ARG A N 1
ATOM 735 C CA . ARG A 1 92 ? 8.249 -16.748 -6.859 1.00 54.84 92 ARG A CA 1
ATOM 736 C C . ARG A 1 92 ? 8.913 -15.723 -5.933 1.00 54.84 92 ARG A C 1
ATOM 738 O O . ARG A 1 92 ? 9.331 -16.116 -4.853 1.00 54.84 92 ARG A O 1
ATOM 745 N N . LEU A 1 93 ? 9.019 -14.450 -6.320 1.00 61.75 93 LEU A N 1
ATOM 746 C CA . LEU A 1 93 ? 9.743 -13.432 -5.533 1.00 61.75 93 LEU A CA 1
ATOM 747 C C . LEU A 1 93 ? 8.852 -12.736 -4.497 1.00 61.75 93 LEU A C 1
ATOM 749 O O . LEU A 1 93 ? 7.644 -12.643 -4.687 1.00 61.75 93 LEU A O 1
ATOM 753 N N . LEU A 1 94 ? 9.417 -12.190 -3.421 1.00 70.50 94 LEU A N 1
ATOM 754 C CA . LEU A 1 94 ? 8.685 -11.275 -2.537 1.00 70.50 94 LEU A CA 1
ATOM 755 C C . LEU A 1 94 ? 8.481 -9.914 -3.225 1.00 70.50 94 LEU A C 1
ATOM 757 O O . LEU A 1 94 ? 9.249 -9.507 -4.097 1.00 70.50 94 LEU A O 1
ATOM 761 N N . ILE A 1 95 ? 7.443 -9.167 -2.829 1.00 70.31 95 ILE A N 1
ATOM 762 C CA . ILE A 1 95 ? 7.096 -7.890 -3.482 1.00 70.31 95 ILE A CA 1
ATOM 763 C C . ILE A 1 95 ? 8.248 -6.872 -3.460 1.00 70.31 95 ILE A C 1
ATOM 765 O O . ILE A 1 95 ? 8.448 -6.147 -4.428 1.00 70.31 95 ILE A O 1
ATOM 769 N N . LEU A 1 96 ? 9.036 -6.840 -2.382 1.00 70.25 96 LEU A N 1
ATOM 770 C CA . LEU A 1 96 ? 10.173 -5.927 -2.245 1.00 70.25 96 LEU A CA 1
ATOM 771 C C . LEU A 1 96 ? 11.310 -6.285 -3.205 1.00 70.25 96 LEU A C 1
ATOM 773 O O . LEU A 1 96 ? 11.866 -5.396 -3.844 1.00 70.25 96 LEU A O 1
ATOM 777 N N . GLU A 1 97 ? 11.596 -7.576 -3.366 1.00 73.94 97 GLU A N 1
ATOM 778 C CA . GLU A 1 97 ? 12.593 -8.074 -4.320 1.00 73.94 97 GLU A CA 1
ATOM 779 C C . GLU A 1 97 ? 12.180 -7.739 -5.757 1.00 73.94 97 GLU A C 1
ATOM 781 O O . GLU A 1 97 ? 13.007 -7.374 -6.591 1.00 73.94 97 GLU A O 1
ATOM 786 N N . TRP A 1 98 ? 10.875 -7.781 -6.032 1.00 73.81 98 TRP A N 1
ATOM 787 C CA . TRP A 1 98 ? 10.318 -7.393 -7.321 1.00 73.81 98 TRP A CA 1
ATOM 788 C C . TRP A 1 98 ? 10.469 -5.894 -7.601 1.00 73.81 98 TRP A C 1
ATOM 790 O O . TRP A 1 98 ? 10.941 -5.519 -8.678 1.00 73.81 98 TRP A O 1
ATOM 800 N N . VAL A 1 99 ? 10.135 -5.033 -6.630 1.00 73.88 99 VAL A N 1
ATOM 801 C CA . VAL A 1 99 ? 10.320 -3.579 -6.777 1.00 73.88 99 VAL A CA 1
ATOM 802 C C . VAL A 1 99 ? 11.800 -3.227 -6.912 1.00 73.88 99 VAL A C 1
ATOM 804 O O . VAL A 1 99 ? 12.138 -2.350 -7.705 1.00 73.88 99 VAL A O 1
ATOM 807 N N . GLN A 1 100 ? 12.690 -3.935 -6.217 1.00 77.19 100 GLN A N 1
ATOM 808 C CA . GLN A 1 100 ? 14.132 -3.747 -6.351 1.00 77.19 100 GLN A CA 1
ATOM 809 C C . GLN A 1 100 ? 14.636 -4.143 -7.741 1.00 77.19 100 GLN A C 1
ATOM 811 O O . GLN A 1 100 ? 15.340 -3.362 -8.383 1.00 77.19 100 GLN A O 1
ATOM 816 N N . ALA A 1 101 ? 14.251 -5.323 -8.235 1.00 73.56 101 ALA A N 1
ATOM 817 C CA . ALA A 1 101 ? 14.686 -5.823 -9.534 1.00 73.56 101 ALA A CA 1
ATOM 818 C C . ALA A 1 101 ? 14.226 -4.910 -10.683 1.00 73.56 101 ALA A C 1
ATOM 820 O O . ALA A 1 101 ? 15.041 -4.490 -11.503 1.00 73.56 101 ALA A O 1
ATOM 821 N N . TYR A 1 102 ? 12.941 -4.551 -10.720 1.00 74.44 102 TYR A N 1
ATOM 822 C CA . TYR A 1 102 ? 12.377 -3.741 -11.805 1.00 74.44 102 TYR A CA 1
ATOM 823 C C . TYR A 1 102 ? 12.654 -2.245 -11.644 1.00 74.44 102 TYR A C 1
ATOM 825 O O . TYR A 1 102 ? 12.890 -1.552 -12.632 1.00 74.44 102 TYR A O 1
ATOM 833 N N . GLY A 1 103 ? 12.660 -1.734 -10.413 1.00 74.75 103 GLY A N 1
ATOM 834 C CA . GLY A 1 103 ? 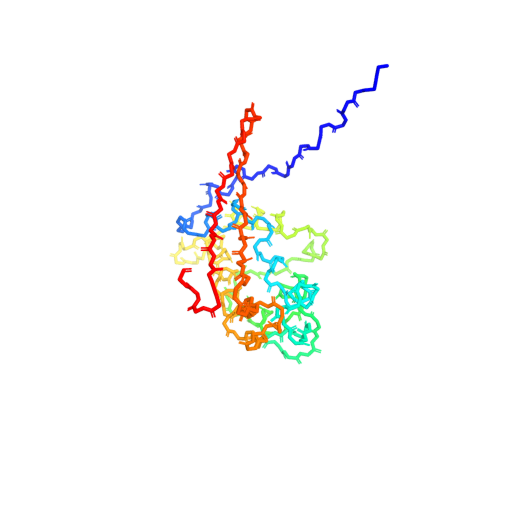12.923 -0.324 -10.141 1.00 74.75 103 GLY A CA 1
ATOM 835 C C . GLY A 1 103 ? 14.357 0.100 -10.472 1.00 74.75 103 GLY A C 1
ATOM 836 O O . GLY A 1 103 ? 14.574 1.264 -10.809 1.00 74.75 103 GLY A O 1
ATOM 837 N N . LEU A 1 104 ? 15.320 -0.830 -10.407 1.00 73.31 104 LEU A N 1
ATOM 838 C CA . LEU A 1 104 ? 16.738 -0.551 -10.656 1.00 73.31 104 LEU A CA 1
ATOM 839 C C . LEU A 1 104 ? 17.256 -1.054 -12.012 1.00 73.31 104 LEU A C 1
ATOM 841 O O . LEU A 1 104 ? 18.179 -0.437 -12.535 1.00 73.31 104 LEU A O 1
ATOM 845 N N . ASN A 1 105 ? 16.698 -2.134 -12.581 1.00 65.62 105 ASN A N 1
ATOM 846 C CA . ASN A 1 105 ? 17.323 -2.848 -13.711 1.00 65.62 105 ASN A CA 1
ATOM 847 C C . ASN A 1 105 ? 16.446 -3.003 -14.966 1.00 65.62 105 ASN A C 1
ATOM 849 O O . ASN A 1 105 ? 16.733 -3.857 -15.803 1.00 65.62 105 ASN A O 1
ATOM 853 N N . TYR A 1 106 ? 15.386 -2.210 -15.136 1.00 65.12 106 TYR A N 1
ATOM 854 C CA . TYR A 1 106 ? 14.561 -2.282 -16.347 1.00 65.12 106 TYR A CA 1
ATOM 855 C C . TYR A 1 106 ? 14.884 -1.132 -17.305 1.00 65.12 106 TYR A C 1
ATOM 857 O O . TYR A 1 106 ? 14.950 0.021 -16.877 1.00 65.12 106 TYR A O 1
ATOM 865 N N . GLY A 1 107 ? 15.105 -1.469 -18.581 1.00 69.75 107 GLY A N 1
ATOM 866 C CA . GLY A 1 107 ? 15.519 -0.539 -19.638 1.00 69.75 107 GLY A CA 1
ATOM 867 C C . GLY A 1 107 ? 14.558 0.635 -19.861 1.00 69.75 107 GLY A C 1
ATOM 868 O O . GLY A 1 107 ? 13.593 0.839 -19.125 1.00 69.75 107 GLY A O 1
ATOM 869 N N . SER A 1 108 ? 14.806 1.433 -20.892 1.00 70.69 108 SER A N 1
ATOM 870 C CA . SER A 1 108 ? 13.954 2.583 -21.210 1.00 70.69 108 SER A CA 1
ATOM 871 C C . SER A 1 108 ? 12.909 2.247 -22.272 1.00 70.69 108 SER A C 1
ATOM 873 O O . SER A 1 108 ? 13.117 1.386 -23.123 1.00 70.69 108 SER A O 1
ATOM 875 N N . THR A 1 109 ? 11.777 2.945 -22.219 1.00 68.69 109 THR A N 1
ATOM 876 C CA . THR A 1 109 ? 10.846 3.065 -23.353 1.00 68.69 109 THR A CA 1
ATOM 877 C C . THR A 1 109 ? 11.548 3.693 -24.565 1.00 68.69 109 THR A C 1
ATOM 879 O O . THR A 1 109 ? 12.619 4.287 -24.417 1.00 68.69 109 THR A O 1
ATOM 882 N N . SER A 1 110 ? 10.932 3.603 -25.750 1.00 69.19 110 SER A N 1
ATOM 883 C CA . SER A 1 110 ? 11.401 4.293 -26.967 1.00 69.19 110 SER A CA 1
ATOM 884 C C . SER A 1 110 ? 11.644 5.785 -26.742 1.00 69.19 110 SER A C 1
ATOM 886 O O . SER A 1 110 ? 12.579 6.348 -27.298 1.00 69.19 110 SER A O 1
ATOM 888 N N . ASP A 1 111 ? 10.850 6.389 -25.858 1.00 71.19 111 ASP A N 1
ATOM 889 C CA . ASP A 1 111 ? 10.869 7.821 -25.555 1.00 71.19 111 ASP A CA 1
ATOM 890 C C . ASP A 1 111 ? 11.861 8.162 -24.424 1.00 71.19 111 ASP A C 1
ATOM 892 O O . ASP A 1 111 ? 11.847 9.255 -23.863 1.00 71.19 111 ASP A O 1
ATOM 896 N N . GLY A 1 112 ? 12.716 7.209 -24.031 1.00 69.31 112 GLY A N 1
ATOM 897 C CA . GLY A 1 112 ? 13.771 7.402 -23.034 1.00 69.31 112 GLY A CA 1
ATOM 898 C C . GLY A 1 112 ? 13.308 7.347 -21.574 1.00 69.31 112 GLY A C 1
ATOM 899 O O . GLY A 1 112 ? 14.139 7.448 -20.669 1.00 69.31 112 GLY A O 1
ATOM 900 N N . ILE A 1 113 ? 12.014 7.134 -21.307 1.00 73.00 113 ILE A N 1
ATOM 901 C CA . ILE A 1 113 ? 11.492 7.007 -19.938 1.00 73.00 113 ILE A CA 1
ATOM 902 C C . ILE A 1 113 ? 11.941 5.659 -19.360 1.00 73.00 113 ILE A C 1
ATOM 904 O O . ILE A 1 113 ? 11.592 4.627 -19.943 1.00 73.00 113 ILE A O 1
ATOM 908 N N . PRO A 1 114 ? 12.652 5.619 -18.215 1.00 76.81 114 PRO A N 1
ATOM 909 C CA . PRO A 1 114 ? 13.054 4.354 -17.617 1.00 76.81 114 PRO A CA 1
ATOM 910 C C . PRO A 1 114 ? 11.820 3.578 -17.146 1.00 76.81 114 PRO A C 1
ATOM 912 O O . PRO A 1 114 ? 11.009 4.087 -16.367 1.00 76.81 114 PRO A O 1
ATOM 915 N N . LEU A 1 115 ? 11.678 2.328 -17.582 1.00 73.31 115 LEU A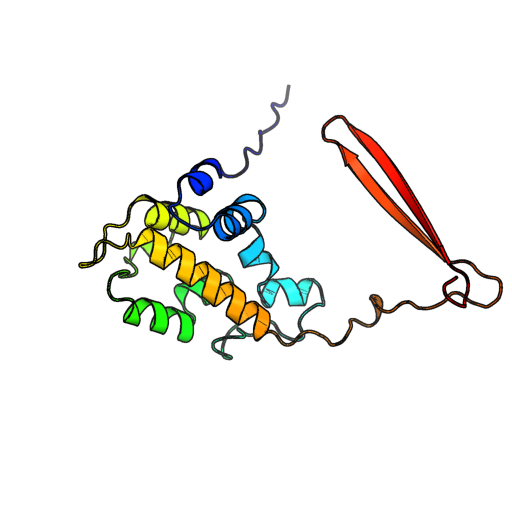 N 1
ATOM 916 C CA . LEU A 1 115 ? 10.521 1.487 -17.261 1.00 73.31 115 LEU A CA 1
ATOM 917 C C . LEU A 1 115 ? 10.401 1.224 -15.756 1.00 73.31 115 LEU A C 1
ATOM 919 O O . LEU A 1 115 ? 9.287 1.122 -15.248 1.00 73.31 115 LEU A O 1
ATOM 923 N N . GLY A 1 116 ? 11.522 1.209 -15.025 1.00 74.06 116 GLY A N 1
ATOM 924 C CA . GLY A 1 116 ? 11.525 1.149 -13.560 1.00 74.06 116 GLY A CA 1
ATOM 925 C C . GLY A 1 116 ? 10.817 2.338 -12.894 1.00 74.06 116 GLY A C 1
ATOM 926 O O . GLY A 1 116 ? 10.202 2.182 -11.840 1.00 74.06 116 GLY A O 1
ATOM 927 N N . VAL A 1 117 ? 10.818 3.516 -13.528 1.00 76.31 117 VAL A N 1
ATOM 928 C CA . VAL A 1 117 ? 10.071 4.688 -13.042 1.00 76.31 117 VAL A CA 1
ATOM 929 C C . VAL A 1 117 ? 8.580 4.498 -13.268 1.00 76.31 117 VAL A C 1
ATOM 931 O O . VAL A 1 117 ? 7.804 4.654 -12.328 1.00 76.31 117 VAL A O 1
ATOM 934 N N . LEU A 1 118 ? 8.175 4.112 -14.482 1.00 77.31 118 LEU A N 1
ATOM 935 C CA . LEU A 1 118 ? 6.768 3.833 -14.794 1.00 77.31 118 LEU A CA 1
ATOM 936 C C . LEU A 1 118 ? 6.207 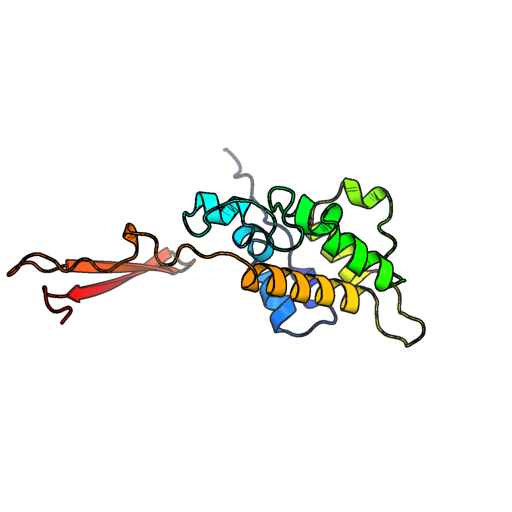2.758 -13.864 1.00 77.31 118 LEU A C 1
ATOM 938 O O . LEU A 1 118 ? 5.137 2.927 -13.290 1.00 77.31 118 LEU A O 1
ATOM 942 N N . PHE A 1 119 ? 6.980 1.701 -13.642 1.00 76.62 119 PHE A N 1
ATOM 943 C CA . PHE A 1 119 ? 6.658 0.610 -12.741 1.00 76.62 119 PHE A CA 1
ATOM 944 C C . PHE A 1 119 ? 6.344 1.080 -11.311 1.00 76.62 119 PHE A C 1
ATOM 946 O O . PHE A 1 119 ? 5.264 0.810 -10.782 1.00 76.62 119 PHE A O 1
ATOM 953 N N . VAL A 1 120 ? 7.263 1.832 -10.698 1.00 77.06 120 VAL A N 1
ATOM 954 C CA . VAL A 1 120 ? 7.105 2.348 -9.330 1.00 77.06 120 VAL A CA 1
ATOM 955 C C . VAL A 1 120 ? 5.938 3.341 -9.241 1.00 77.06 120 VAL A C 1
ATOM 957 O O . VAL A 1 120 ? 5.195 3.350 -8.258 1.00 77.06 120 VAL A O 1
ATOM 960 N N . MET A 1 121 ? 5.728 4.147 -10.283 1.00 80.44 121 MET A N 1
ATOM 961 C CA . MET A 1 121 ? 4.629 5.113 -10.347 1.00 80.44 121 MET A CA 1
ATOM 962 C C . MET A 1 121 ? 3.259 4.440 -10.508 1.00 80.44 121 MET A C 1
ATOM 964 O O . MET A 1 121 ? 2.291 4.896 -9.900 1.00 80.44 121 MET A O 1
ATOM 968 N N . ILE A 1 122 ? 3.171 3.339 -11.260 1.00 80.69 122 ILE A N 1
ATOM 969 C CA . ILE A 1 122 ? 1.947 2.536 -11.407 1.00 80.69 122 ILE A CA 1
ATOM 970 C C . ILE A 1 122 ? 1.585 1.867 -10.083 1.00 80.69 122 ILE A C 1
ATOM 972 O O . ILE A 1 122 ? 0.431 1.944 -9.668 1.00 80.69 122 ILE A O 1
ATOM 976 N N . ILE A 1 123 ? 2.570 1.288 -9.385 1.00 77.50 123 ILE A N 1
ATOM 977 C CA . ILE A 1 123 ? 2.381 0.756 -8.027 1.00 77.50 123 ILE A CA 1
ATOM 978 C C . ILE A 1 123 ? 1.806 1.810 -7.098 1.00 77.50 123 ILE A C 1
ATOM 980 O O . ILE A 1 123 ? 0.761 1.596 -6.485 1.00 77.50 123 ILE A O 1
ATOM 984 N N . TRP A 1 124 ? 2.440 2.976 -7.053 1.00 79.31 124 TRP A N 1
ATOM 985 C CA . TRP A 1 124 ? 1.968 4.069 -6.221 1.00 79.31 124 TRP A CA 1
ATOM 986 C C . TRP A 1 124 ? 0.536 4.504 -6.578 1.00 79.31 124 TRP A C 1
ATOM 988 O O . TRP A 1 124 ? -0.316 4.597 -5.692 1.00 79.31 124 TRP A O 1
ATOM 998 N N . GLY A 1 125 ? 0.254 4.732 -7.864 1.00 81.25 125 GLY A N 1
ATOM 999 C CA . GLY A 1 125 ? -1.049 5.207 -8.328 1.00 81.25 125 GLY A CA 1
ATOM 1000 C C . GLY A 1 125 ? -2.176 4.213 -8.054 1.00 81.25 125 GLY A C 1
ATOM 1001 O O . GLY A 1 125 ? -3.246 4.604 -7.590 1.00 81.25 125 GLY A O 1
ATOM 1002 N N . LEU A 1 126 ? -1.926 2.921 -8.271 1.00 78.06 126 LEU A N 1
ATOM 1003 C CA . LEU A 1 126 ? -2.921 1.871 -8.062 1.00 78.06 126 LEU A CA 1
ATOM 1004 C C . LEU A 1 126 ? -3.160 1.580 -6.581 1.00 78.06 126 LEU A C 1
ATOM 1006 O O . LEU A 1 126 ? -4.312 1.438 -6.175 1.00 78.06 126 LEU A O 1
ATOM 1010 N N . SER A 1 127 ? -2.115 1.574 -5.748 1.00 75.06 127 SER A N 1
ATOM 1011 C CA . SER A 1 127 ? -2.285 1.479 -4.292 1.00 75.06 127 SER A CA 1
ATOM 1012 C C . SER A 1 127 ? -3.050 2.680 -3.724 1.00 75.06 127 SER A C 1
ATOM 1014 O O . SER A 1 127 ? -3.863 2.529 -2.808 1.00 75.06 127 SER A O 1
ATOM 1016 N N . TRP A 1 128 ? -2.833 3.876 -4.276 1.00 75.19 128 TRP A N 1
ATOM 1017 C CA . TRP A 1 128 ? -3.597 5.063 -3.902 1.00 75.19 128 TRP A CA 1
ATOM 1018 C C . TRP A 1 128 ? -5.064 4.970 -4.346 1.00 75.19 128 TRP A C 1
ATOM 1020 O O . TRP A 1 128 ? -5.957 5.232 -3.540 1.00 75.19 128 TRP A O 1
ATOM 1030 N N . ALA A 1 129 ? -5.326 4.527 -5.580 1.00 76.31 129 ALA A N 1
ATOM 1031 C CA . ALA A 1 129 ? -6.680 4.320 -6.093 1.00 76.31 129 ALA A CA 1
ATOM 1032 C C . ALA A 1 129 ? -7.458 3.275 -5.272 1.00 76.31 129 ALA A C 1
ATOM 1034 O O . ALA A 1 129 ? -8.578 3.548 -4.847 1.00 76.31 129 ALA A O 1
ATOM 1035 N N . ALA A 1 130 ? -6.839 2.132 -4.955 1.00 72.00 130 ALA A N 1
ATOM 1036 C CA . ALA A 1 130 ? -7.420 1.109 -4.080 1.00 72.00 130 ALA A CA 1
ATOM 1037 C C . ALA A 1 130 ? -7.739 1.666 -2.680 1.00 72.00 130 ALA A C 1
ATOM 1039 O O . ALA A 1 130 ? -8.804 1.420 -2.118 1.00 72.00 130 ALA A O 1
ATOM 1040 N N . SER A 1 131 ? -6.851 2.507 -2.135 1.00 72.00 131 SER A N 1
ATOM 1041 C CA . SER A 1 131 ? -7.085 3.166 -0.843 1.00 72.00 131 SER A CA 1
ATOM 1042 C C . SER A 1 131 ? -8.294 4.110 -0.864 1.00 72.00 131 SER A C 1
ATOM 1044 O O . SER A 1 131 ? -8.966 4.248 0.153 1.00 72.00 131 SER A O 1
ATOM 1046 N N . LYS A 1 132 ? -8.577 4.762 -2.000 1.00 74.25 132 LYS A N 1
ATOM 1047 C CA . LYS A 1 132 ? -9.744 5.642 -2.180 1.00 74.25 132 LYS A CA 1
ATOM 1048 C C . LYS A 1 132 ? -11.039 4.873 -2.434 1.00 74.25 132 LYS A C 1
ATOM 1050 O O . LYS A 1 132 ? -12.090 5.323 -1.996 1.00 74.25 132 LYS A O 1
ATOM 1055 N N . ALA A 1 133 ? -10.961 3.740 -3.127 1.00 71.56 133 ALA A N 1
ATOM 1056 C CA . ALA A 1 133 ? -12.108 2.885 -3.431 1.00 71.56 133 ALA A CA 1
ATOM 1057 C C . ALA A 1 133 ? -12.566 2.025 -2.236 1.00 71.56 133 ALA A C 1
ATOM 1059 O O . ALA A 1 133 ? -13.634 1.414 -2.288 1.00 71.56 133 ALA A O 1
ATOM 1060 N N . ARG A 1 134 ? -11.778 1.963 -1.154 1.00 70.88 134 ARG A N 1
ATOM 1061 C CA . ARG A 1 134 ? -12.115 1.195 0.048 1.00 70.88 134 ARG A CA 1
ATOM 1062 C C . ARG A 1 134 ? -13.396 1.704 0.709 1.00 70.88 134 ARG A C 1
ATOM 1064 O O . ARG A 1 134 ? -13.522 2.883 1.035 1.00 70.88 134 ARG A O 1
ATOM 1071 N N . LYS A 1 135 ? -14.298 0.771 1.013 1.00 67.00 135 LYS A N 1
ATOM 1072 C CA . LYS A 1 135 ? -15.441 1.003 1.897 1.00 67.00 135 LYS A CA 1
ATOM 1073 C C . LYS A 1 135 ? -14.944 1.015 3.342 1.00 67.00 135 LYS A C 1
ATOM 1075 O O . LYS A 1 135 ? -14.630 -0.025 3.911 1.00 67.00 135 LYS A O 1
ATOM 1080 N N . VAL A 1 136 ? -14.794 2.207 3.909 1.00 66.44 136 VAL A N 1
ATOM 1081 C CA . VAL A 1 136 ? -14.397 2.381 5.312 1.00 66.44 136 VAL A CA 1
ATOM 1082 C C . VAL A 1 136 ? -15.632 2.205 6.195 1.00 66.44 136 VAL A C 1
ATOM 1084 O O . VAL A 1 136 ? -16.697 2.742 5.875 1.00 66.44 136 VAL A O 1
ATOM 1087 N N . VAL A 1 137 ? -15.500 1.466 7.302 1.00 63.50 137 VAL A N 1
ATOM 1088 C CA . VAL A 1 137 ? -16.524 1.455 8.359 1.00 63.50 137 VAL A CA 1
ATOM 1089 C C . VAL A 1 137 ? -16.683 2.897 8.837 1.00 63.50 137 VAL A C 1
ATOM 1091 O O . VAL A 1 137 ? -15.709 3.497 9.280 1.00 63.50 137 VAL A O 1
ATOM 1094 N N . ARG A 1 138 ? -17.887 3.473 8.700 1.00 61.00 138 ARG A N 1
ATOM 1095 C CA . ARG A 1 138 ? -18.121 4.919 8.897 1.00 61.00 138 ARG A CA 1
ATOM 1096 C C . ARG A 1 138 ? -17.670 5.456 10.257 1.00 61.00 138 ARG A C 1
ATOM 1098 O O . ARG A 1 138 ? -17.413 6.642 10.333 1.00 61.00 138 ARG A O 1
ATOM 1105 N N . GLU A 1 139 ? -17.530 4.597 11.256 1.00 60.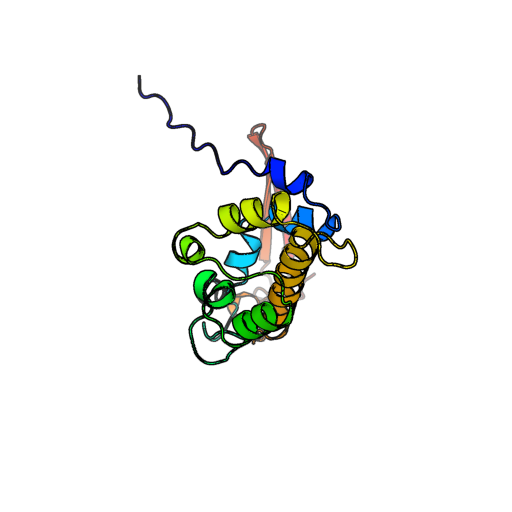09 139 GLU A N 1
ATOM 1106 C CA . GLU A 1 139 ? -16.719 4.756 12.464 1.00 60.09 139 GLU A CA 1
ATOM 1107 C C . GLU A 1 139 ? -16.816 3.409 13.193 1.00 60.09 139 GLU A C 1
ATOM 1109 O O . GLU A 1 139 ? -17.936 2.928 13.400 1.00 60.09 139 GLU A O 1
ATOM 1114 N N . PRO A 1 140 ? -15.713 2.735 13.557 1.00 59.00 140 PRO A N 1
ATOM 1115 C CA . PRO A 1 140 ? -15.832 1.593 14.446 1.00 59.00 140 PRO A CA 1
ATOM 1116 C C . PRO A 1 140 ? -16.427 2.081 15.778 1.00 59.00 140 PRO A C 1
ATOM 1118 O O . PRO A 1 140 ? -15.965 3.107 16.284 1.00 59.00 140 PRO A O 1
ATOM 1121 N N . PRO A 1 141 ? -17.414 1.388 16.377 1.00 54.78 141 PRO A N 1
ATOM 1122 C CA . PRO A 1 141 ? -18.091 1.866 17.588 1.00 54.78 141 PRO A CA 1
ATOM 1123 C C . PRO A 1 141 ? -17.137 2.213 18.741 1.00 54.78 141 PRO A C 1
ATOM 1125 O O . PRO A 1 141 ? -17.425 3.104 19.531 1.00 54.78 141 PRO A O 1
ATOM 1128 N N . TRP A 1 142 ? -15.982 1.543 18.808 1.00 61.78 142 TRP A N 1
ATOM 1129 C CA . TRP A 1 142 ? -14.951 1.742 19.831 1.00 61.78 142 TRP A CA 1
ATOM 1130 C C . TRP A 1 142 ? -14.017 2.939 19.588 1.00 61.78 142 TRP A C 1
ATOM 1132 O O . TRP A 1 142 ? -13.183 3.231 20.438 1.00 61.78 142 TRP A O 1
ATOM 1142 N N . VAL A 1 143 ? -14.100 3.611 18.435 1.00 66.12 143 VAL A N 1
ATOM 1143 C CA . VAL A 1 143 ? -13.275 4.796 18.112 1.00 66.12 143 VAL A CA 1
ATOM 1144 C C . VAL A 1 143 ? -14.009 6.098 18.441 1.00 66.12 143 VAL A C 1
ATOM 1146 O O . VAL A 1 143 ? -13.398 7.166 18.491 1.00 66.12 143 VAL A O 1
ATOM 1149 N N . ARG A 1 144 ? -15.317 6.032 18.705 1.00 73.12 144 ARG A N 1
ATOM 1150 C CA . ARG A 1 144 ? -16.092 7.207 19.087 1.00 73.12 144 ARG A CA 1
ATOM 1151 C C . ARG A 1 144 ? -15.795 7.574 20.538 1.00 73.12 144 ARG A C 1
ATOM 1153 O O . ARG A 1 144 ? -15.828 6.722 21.420 1.00 73.12 144 ARG A O 1
ATOM 1160 N N . TRP A 1 145 ? -15.544 8.858 20.783 1.00 79.75 145 TRP A N 1
ATOM 1161 C CA . TRP A 1 145 ? -15.485 9.393 22.139 1.00 79.75 145 TRP A CA 1
ATOM 1162 C C . TRP A 1 145 ? -16.800 9.105 22.868 1.00 79.75 145 TRP A C 1
ATOM 1164 O O . TRP A 1 145 ? -17.864 9.551 22.428 1.00 79.75 145 TRP A O 1
ATOM 1174 N N . ILE A 1 146 ? -16.711 8.368 23.972 1.00 84.62 146 ILE A N 1
ATOM 1175 C CA . ILE A 1 146 ? -17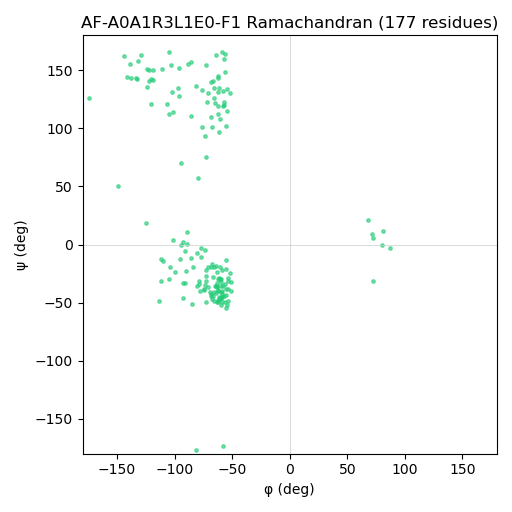.806 8.189 24.919 1.00 84.62 146 ILE A CA 1
ATOM 1176 C C . ILE A 1 146 ? -17.450 9.065 26.123 1.00 84.62 146 ILE A C 1
ATOM 1178 O O . ILE A 1 146 ? -16.438 8.787 26.773 1.00 84.62 146 ILE A O 1
ATOM 1182 N N . PRO A 1 147 ? -18.201 10.150 26.386 1.00 88.19 147 PRO A N 1
ATOM 1183 C CA . PRO A 1 147 ? -17.919 11.001 27.531 1.00 88.19 147 PRO A CA 1
ATOM 1184 C C . PRO A 1 147 ? -18.072 10.199 28.832 1.00 88.19 147 PRO A C 1
ATOM 1186 O O . PRO A 1 147 ? -18.942 9.326 28.907 1.00 88.19 147 PRO A O 1
ATOM 1189 N N . PRO A 1 148 ? -17.240 10.474 29.851 1.00 90.94 148 PRO A N 1
ATOM 1190 C CA . PRO A 1 148 ? -17.421 9.887 31.172 1.00 90.94 148 PRO A CA 1
ATOM 1191 C C . PRO A 1 148 ? -18.746 10.355 31.799 1.00 90.94 148 PRO A C 1
ATOM 1193 O O . PRO A 1 148 ? -19.333 11.350 31.366 1.00 90.94 148 PRO A O 1
ATOM 1196 N N . GLU A 1 149 ? -19.209 9.645 32.830 1.00 93.00 149 GLU A N 1
ATOM 1197 C CA . GLU A 1 149 ? -20.372 10.055 33.628 1.00 93.00 149 GLU A CA 1
ATOM 1198 C C . GLU A 1 149 ? -20.177 11.457 34.238 1.00 93.00 149 GLU A C 1
ATOM 1200 O O . GLU A 1 149 ? -19.053 11.953 34.371 1.00 93.00 149 GLU A O 1
ATOM 1205 N N . GLU A 1 150 ? -21.272 12.121 34.619 1.00 91.69 150 GLU A N 1
ATOM 1206 C CA . GLU A 1 150 ? -21.181 13.407 35.315 1.00 91.69 150 GLU A CA 1
ATOM 1207 C C . GLU A 1 150 ? -20.371 13.260 36.614 1.00 91.69 150 GLU A C 1
ATOM 1209 O O . GLU A 1 150 ? -20.608 12.356 37.411 1.00 91.69 150 GLU A O 1
ATOM 1214 N N . ASN A 1 151 ? -19.414 14.171 36.829 1.00 90.44 151 ASN A N 1
ATOM 1215 C CA . ASN A 1 151 ? -18.407 14.134 37.904 1.00 90.44 151 ASN A CA 1
ATOM 1216 C C . ASN A 1 151 ? -17.301 13.073 37.754 1.00 90.44 151 ASN A C 1
ATOM 1218 O O . ASN A 1 151 ? -16.484 12.910 38.663 1.00 90.44 151 ASN A O 1
ATOM 1222 N N . CYS A 1 152 ? -17.212 12.396 36.609 1.00 93.69 152 CYS A N 1
ATOM 1223 C CA . CYS A 1 152 ? -16.062 11.576 36.246 1.00 93.69 152 CYS A CA 1
ATOM 1224 C C . CYS A 1 152 ? -15.166 12.288 35.223 1.00 93.69 152 CYS A C 1
ATOM 1226 O O . CYS A 1 152 ? -15.606 13.121 34.431 1.00 93.69 152 CYS A O 1
ATOM 1228 N N . PHE A 1 153 ? -13.886 11.915 35.227 1.00 92.69 153 PHE A N 1
ATOM 1229 C CA . PHE A 1 153 ? -12.897 12.393 34.268 1.00 92.69 153 PHE A CA 1
ATOM 1230 C C . PHE A 1 153 ? -12.307 11.218 33.503 1.00 92.69 153 PHE A C 1
ATOM 1232 O O . PHE A 1 153 ? -12.040 10.159 34.072 1.00 92.69 153 PHE A O 1
ATOM 1239 N N . ALA A 1 154 ? -12.054 11.428 32.218 1.00 92.62 154 ALA A N 1
ATOM 1240 C CA . ALA A 1 154 ? -11.358 10.475 31.373 1.00 92.62 154 ALA A CA 1
ATOM 1241 C C . ALA A 1 154 ? -9.943 10.989 31.089 1.00 92.62 154 ALA A C 1
ATOM 1243 O O . ALA A 1 154 ? -9.760 12.075 30.538 1.00 92.62 154 ALA A O 1
ATOM 1244 N N . LEU A 1 155 ? -8.941 10.197 31.473 1.00 92.50 155 LEU A N 1
ATOM 1245 C CA . LEU A 1 155 ? -7.529 10.455 31.214 1.00 92.50 155 LEU A CA 1
ATOM 1246 C C . LEU A 1 155 ? -7.071 9.581 30.042 1.00 92.50 155 LEU A C 1
ATOM 1248 O O . LEU A 1 155 ? -7.007 8.361 30.160 1.00 92.50 155 LEU A O 1
ATOM 1252 N N . ASN A 1 156 ? -6.713 10.213 28.929 1.00 90.69 156 ASN A N 1
ATOM 1253 C CA . ASN A 1 156 ? -6.029 9.550 27.823 1.00 90.69 156 ASN A CA 1
ATOM 1254 C C . ASN A 1 156 ? -4.532 9.777 27.972 1.00 90.69 156 ASN A C 1
ATOM 1256 O O . ASN A 1 156 ? -4.117 10.927 28.086 1.00 90.69 156 ASN A O 1
ATOM 1260 N N . THR A 1 157 ? -3.725 8.722 27.947 1.00 92.00 157 THR A N 1
ATOM 1261 C CA . THR A 1 157 ? -2.263 8.827 27.985 1.00 92.00 157 THR A CA 1
ATOM 1262 C C . THR A 1 157 ? -1.657 8.242 26.720 1.00 92.00 157 THR A C 1
ATOM 1264 O O . THR A 1 157 ? -2.124 7.230 26.205 1.00 92.00 157 THR A O 1
ATOM 1267 N N . ASP A 1 158 ? -0.607 8.887 26.223 1.00 91.81 158 ASP A N 1
ATOM 1268 C CA . ASP A 1 158 ? 0.259 8.337 25.184 1.00 91.81 158 ASP A CA 1
ATOM 1269 C C . ASP A 1 158 ? 1.725 8.514 25.593 1.00 91.81 158 ASP A C 1
ATOM 1271 O O . ASP A 1 158 ? 2.062 9.351 26.442 1.00 91.81 158 ASP A O 1
ATOM 1275 N N . GLY A 1 159 ? 2.604 7.696 25.024 1.00 92.75 159 GLY A N 1
ATOM 1276 C CA . GLY A 1 159 ? 4.015 7.662 25.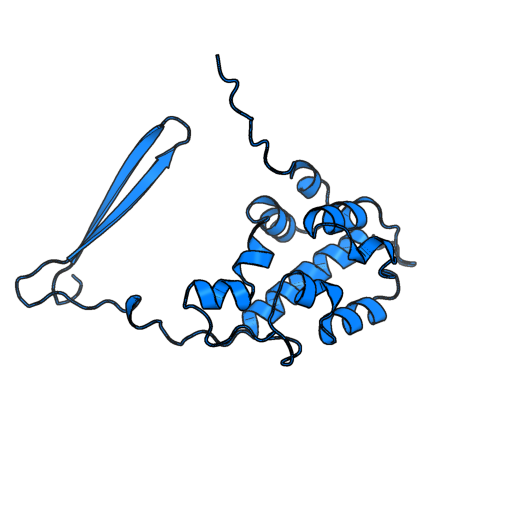368 1.00 92.75 159 GLY A CA 1
ATOM 1277 C C . GLY A 1 159 ? 4.912 7.452 24.159 1.00 92.75 159 GLY A C 1
ATOM 1278 O O . GLY A 1 159 ? 4.603 6.696 23.245 1.00 92.75 159 GLY A O 1
ATOM 1279 N N . ALA A 1 160 ? 6.077 8.092 24.187 1.00 93.56 160 ALA A N 1
ATOM 1280 C CA . ALA A 1 160 ? 7.119 7.924 23.187 1.00 93.56 160 ALA A CA 1
ATOM 1281 C C . ALA A 1 160 ? 8.417 7.467 23.852 1.00 93.56 160 ALA A C 1
ATOM 1283 O O . ALA A 1 160 ? 8.783 7.952 24.924 1.00 93.56 160 ALA A O 1
ATOM 1284 N N . VAL A 1 161 ? 9.134 6.561 23.188 1.00 93.19 161 VAL A N 1
ATOM 1285 C CA . VAL A 1 161 ? 10.450 6.075 23.611 1.00 93.19 161 VAL A CA 1
ATOM 1286 C C . VAL A 1 161 ? 11.468 6.294 22.496 1.00 93.19 161 VAL A C 1
ATOM 1288 O O . VAL A 1 161 ? 11.199 6.040 21.322 1.00 93.19 161 VAL A O 1
ATOM 1291 N N . LYS A 1 162 ? 12.650 6.793 22.854 1.00 90.38 162 LYS A N 1
ATOM 1292 C CA . LYS A 1 162 ? 13.793 6.921 21.945 1.00 90.38 162 LYS A CA 1
ATOM 1293 C C . LYS A 1 162 ? 14.585 5.617 21.912 1.00 90.38 162 LYS A C 1
ATOM 1295 O O . LYS A 1 162 ? 14.606 4.868 22.883 1.00 90.38 162 LYS A O 1
ATOM 1300 N N . SER A 1 163 ? 15.338 5.394 20.837 1.00 82.25 163 SER A N 1
ATOM 1301 C CA . SER A 1 163 ? 16.274 4.261 20.727 1.00 82.25 163 SER A CA 1
ATOM 1302 C C . SER A 1 163 ? 17.349 4.242 21.822 1.00 82.25 163 SER A C 1
ATOM 1304 O O . SER A 1 163 ? 17.892 3.186 22.124 1.00 82.25 163 SER A O 1
ATOM 1306 N N . SER A 1 164 ? 17.624 5.391 22.450 1.00 89.00 164 SER A N 1
ATOM 1307 C CA . SER A 1 164 ? 18.499 5.517 23.621 1.00 89.00 164 SER A CA 1
ATOM 1308 C C . SER A 1 164 ? 17.886 4.994 24.929 1.00 89.00 164 SER A C 1
ATOM 1310 O O . SER A 1 164 ? 18.559 5.010 25.953 1.00 89.00 164 SER A O 1
ATOM 1312 N N . GLY A 1 165 ? 16.615 4.577 24.925 1.00 87.25 165 GLY A N 1
ATOM 1313 C CA . GLY A 1 165 ? 15.890 4.107 26.109 1.00 87.25 165 GLY A CA 1
ATOM 1314 C C . GLY A 1 165 ? 15.197 5.206 26.920 1.00 87.25 165 GLY A C 1
ATOM 1315 O O . GLY A 1 165 ? 14.497 4.900 27.879 1.00 87.25 165 GLY A O 1
ATOM 1316 N N . MET A 1 166 ? 15.338 6.482 26.543 1.00 91.62 166 MET A N 1
ATOM 1317 C CA . MET A 1 166 ? 14.583 7.573 27.171 1.00 91.62 166 MET A CA 1
ATOM 1318 C C . MET A 1 166 ? 13.109 7.509 26.771 1.00 91.62 166 MET A C 1
ATOM 1320 O O . MET A 1 166 ? 12.813 7.481 25.576 1.00 91.62 166 MET A O 1
ATOM 1324 N N . ALA A 1 167 ? 12.203 7.569 27.746 1.00 93.81 167 ALA A N 1
ATOM 1325 C CA . ALA A 1 167 ? 10.764 7.610 27.518 1.00 93.81 167 ALA A CA 1
ATOM 1326 C C . ALA A 1 167 ? 10.137 8.895 28.077 1.00 93.81 167 ALA A C 1
ATOM 1328 O O . ALA A 1 167 ? 10.618 9.464 29.055 1.00 93.81 167 ALA A O 1
ATOM 1329 N N . SER A 1 168 ? 9.056 9.340 27.447 1.00 93.44 168 SER A N 1
ATOM 1330 C CA . SER A 1 168 ? 8.215 10.454 27.888 1.00 93.44 168 SER A CA 1
ATOM 1331 C C . SER A 1 168 ? 6.753 10.085 27.687 1.00 93.44 168 SER A C 1
ATOM 1333 O O . SER A 1 168 ? 6.430 9.471 26.671 1.00 93.44 168 SER A O 1
ATOM 1335 N N . SER A 1 169 ? 5.876 10.499 28.597 1.00 93.00 169 SER A N 1
ATOM 1336 C CA . SER A 1 169 ? 4.427 10.370 28.441 1.00 93.00 169 SER A CA 1
ATOM 1337 C C . SER A 1 169 ? 3.736 11.720 28.582 1.00 93.00 169 SER A C 1
ATOM 1339 O O . SER A 1 169 ? 4.225 12.620 29.265 1.00 93.00 169 SER A O 1
ATOM 1341 N N . VAL A 1 170 ? 2.600 11.860 27.904 1.00 93.19 170 VAL A N 1
ATOM 1342 C CA . VAL A 1 170 ? 1.710 13.020 27.998 1.00 93.19 170 VAL A CA 1
ATOM 1343 C C . VAL A 1 170 ? 0.283 12.507 28.136 1.00 93.19 170 VAL A C 1
ATOM 1345 O O . VAL A 1 170 ? -0.080 11.487 27.549 1.00 93.19 170 VAL A O 1
ATOM 1348 N N . GLY A 1 171 ? -0.515 13.207 28.941 1.00 92.25 171 GLY A N 1
ATOM 1349 C CA . GLY A 1 171 ? -1.915 12.886 29.167 1.00 92.25 171 GLY A CA 1
ATOM 1350 C C . GLY A 1 171 ? -2.843 14.043 28.818 1.00 92.25 171 GLY A C 1
ATOM 1351 O O . GLY A 1 171 ? -2.470 15.207 28.948 1.00 92.25 171 GLY A O 1
ATOM 1352 N N . LEU A 1 172 ? -4.063 13.710 28.407 1.00 93.12 172 LEU A N 1
ATOM 1353 C CA . LEU A 1 172 ? -5.173 14.636 28.241 1.00 93.12 172 LEU A CA 1
ATOM 1354 C C . LEU A 1 172 ? -6.322 14.198 29.146 1.00 93.12 172 LEU A C 1
ATOM 1356 O O . LEU A 1 172 ? -6.824 13.081 29.009 1.00 93.12 172 LEU A O 1
ATOM 1360 N N . ILE A 1 173 ? -6.732 15.084 30.048 1.00 93.25 173 ILE A N 1
ATOM 1361 C CA . ILE A 1 173 ? -7.883 14.887 30.931 1.00 93.25 173 ILE A CA 1
ATOM 1362 C C . ILE A 1 173 ? -9.075 15.599 30.305 1.00 93.25 173 ILE A C 1
ATOM 1364 O O . ILE A 1 173 ? -8.920 16.725 29.840 1.00 93.25 173 ILE A O 1
ATOM 1368 N N . ARG A 1 174 ? -10.232 14.936 30.272 1.00 93.62 174 ARG A N 1
ATOM 1369 C CA . ARG A 1 174 ? -11.495 15.523 29.817 1.00 93.62 174 ARG A CA 1
ATOM 1370 C C . ARG A 1 174 ? -12.640 15.225 30.777 1.00 93.62 174 ARG A C 1
ATOM 1372 O O . ARG A 1 174 ? -12.720 14.108 31.296 1.00 93.62 174 ARG A O 1
ATOM 1379 N N . ASP A 1 175 ? -13.525 16.198 30.968 1.00 92.56 175 ASP A N 1
ATOM 1380 C CA . ASP A 1 175 ? -14.819 16.027 31.641 1.00 92.56 175 ASP A CA 1
ATOM 1381 C C . ASP A 1 175 ? -15.901 15.449 30.695 1.00 92.56 175 ASP A C 1
ATOM 1383 O O . ASP A 1 175 ? -15.643 15.124 29.529 1.00 92.56 175 ASP A O 1
ATOM 1387 N N . SER A 1 176 ? -17.139 15.321 31.188 1.00 92.81 176 SER A N 1
ATOM 1388 C CA . SER A 1 176 ? -18.291 14.843 30.405 1.00 92.81 176 SER A CA 1
ATOM 1389 C C . SER A 1 176 ? -18.678 15.761 29.231 1.00 92.81 176 SER A C 1
ATOM 1391 O O . SER A 1 176 ? -19.330 15.312 28.288 1.00 92.81 176 SER A O 1
ATOM 1393 N N . ARG A 1 177 ? -18.242 17.029 29.233 1.00 90.62 177 ARG A N 1
ATOM 1394 C CA . ARG A 1 177 ? -18.428 17.999 28.137 1.00 90.62 177 ARG A CA 1
ATOM 1395 C C . ARG A 1 177 ? -17.265 17.983 27.142 1.00 90.62 177 ARG A C 1
ATOM 1397 O O . ARG A 1 177 ? -17.339 18.643 26.108 1.00 90.62 177 ARG A O 1
ATOM 1404 N N . GLY A 1 178 ? -16.214 17.212 27.425 1.00 84.62 178 GLY A N 1
ATOM 1405 C CA . GLY A 1 178 ? -15.009 17.128 26.605 1.00 84.62 178 GLY A CA 1
ATOM 1406 C C . GLY A 1 178 ? -14.017 18.272 26.831 1.00 84.62 178 GLY A C 1
ATOM 1407 O O . GLY A 1 178 ? -13.098 18.411 26.018 1.00 84.62 178 GLY A O 1
ATOM 1408 N N . CYS A 1 179 ? -14.211 19.068 27.889 1.00 78.75 179 CYS A N 1
ATOM 1409 C CA . CYS A 1 179 ? -13.307 20.135 28.317 1.00 78.75 179 CYS A CA 1
ATOM 1410 C C . CYS A 1 179 ? -12.150 19.593 29.154 1.00 78.75 179 CYS A C 1
ATOM 1412 O O . CYS A 1 179 ? -12.383 18.640 29.934 1.00 78.75 179 CYS A O 1
#

Nearest PDB structures (foldseek):
  7ena-assembly1_DA  TM=1.581E-01  e=2.268E+00  Homo sapiens
  8gxs-assembly1_DA  TM=1.222E-01  e=9.019E+00  Homo sapiens

Sequence (179 aa):
MNSKLGNEGPNLVWIWRLRCPMRVRFILSLDSGFIQEKLNTKTVRKGISTDDICSLCGNVAETTDHLFRSCSFYVMVWRRVGGLRLNAQFIRLLILEWVQAYGLNYGSTSDGIPLGVLFVMIIWGLSWAASKARKVVREPPWVRWIPPEENCFALNTDGAVKSSGMASSVGLIRDSRGC

pLDDT: mean 74.25, std 13.95, range [28.75, 93.81]

Organism: NCBI:txid93759

Radius of gyration: 21.66 Å; Cα contacts (8 Å, |Δi|>4): 200; chains: 1; bounding box: 48×38×65 Å

Mean predicted aligned error: 13.06 Å

Solvent-accessible surface area (backbone atoms only — not comparable to full-atom values): 10788 Å² total; per-residue (Å²): 136,86,78,76,81,76,83,76,67,84,87,56,73,66,50,75,72,40,81,61,59,68,72,56,38,48,47,55,60,84,25,78,50,49,72,54,62,65,21,28,54,45,22,36,77,69,59,45,26,82,52,30,51,20,57,75,65,69,78,50,64,20,38,70,61,34,52,74,65,67,27,62,57,43,45,50,52,42,62,71,65,72,74,62,72,82,51,85,74,62,83,76,58,56,73,65,60,47,50,52,52,40,37,74,71,41,65,58,46,98,86,64,50,44,42,14,40,55,51,55,50,49,52,51,52,50,55,50,50,38,63,69,55,49,65,61,48,95,63,47,82,87,73,55,90,73,65,42,57,90,96,36,72,43,75,49,74,51,73,52,70,48,99,87,70,55,69,51,73,54,72,49,71,27,35,51,87,68,86

InterPro domains:
  IPR026960 Reverse transcriptase zinc-binding domain [PF13966] (13-78)

Secondary structure (DSSP, 8-state):
------------GGGGGSSS-HHHHHHHHS-TTHHHHTSHHHHHHTT-BS--B-TTTSSSB--HHIIIII-HHHHHHHHHTSS----GGGGSS-HHHHHHHHHHH--B-TTS-BHHHHHHHHHHHHHHHHHHH--B-S--GGGS--PPPTT--EEEEEEEE-TTS-EEEEEEEE-TT--